Protein AF-U6JZD8-F1 (afdb_monomer_lite)

pLDDT: mean 71.24, std 20.27, range [37.44, 98.75]

Organism: NCBI:txid44415

Structure (mmCIF, N/CA/C/O backbone):
data_AF-U6JZD8-F1
#
_entry.id   AF-U6JZD8-F1
#
loop_
_atom_site.group_PDB
_atom_site.id
_atom_site.type_symbol
_atom_site.label_atom_id
_atom_site.label_alt_id
_atom_site.label_comp_id
_atom_site.label_asym_id
_atom_site.label_entity_id
_atom_site.label_seq_id
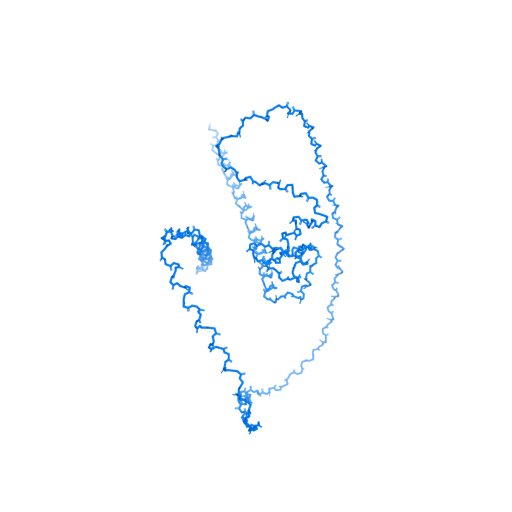_atom_site.pdbx_PDB_ins_code
_atom_site.Cartn_x
_atom_site.Cartn_y
_atom_site.Cartn_z
_atom_site.occupancy
_atom_site.B_iso_or_equiv
_atom_site.auth_seq_id
_atom_site.auth_comp_id
_atom_site.auth_asym_id
_atom_site.auth_atom_id
_atom_site.pdbx_PDB_model_num
ATOM 1 N N . MET A 1 1 ? 19.787 -34.655 -34.966 1.00 46.94 1 MET A N 1
ATOM 2 C CA . MET A 1 1 ? 18.718 -34.835 -33.960 1.00 46.94 1 MET A CA 1
ATOM 3 C C . MET A 1 1 ? 18.440 -33.492 -33.303 1.00 46.94 1 MET A C 1
ATOM 5 O O . MET A 1 1 ? 19.220 -33.048 -32.474 1.00 46.94 1 MET A O 1
ATOM 9 N N . LEU A 1 2 ? 17.408 -32.792 -33.779 1.00 46.06 2 LEU A N 1
ATOM 10 C CA . LEU A 1 2 ? 17.063 -31.431 -33.360 1.00 46.06 2 LEU A CA 1
ATOM 11 C C . LEU A 1 2 ? 16.212 -31.468 -32.084 1.00 46.06 2 LEU A C 1
ATOM 13 O O . LEU A 1 2 ? 15.221 -32.192 -32.005 1.00 46.06 2 LEU A O 1
ATOM 17 N N . SER A 1 3 ? 16.628 -30.689 -31.086 1.00 55.25 3 SER A N 1
ATOM 18 C CA . SER A 1 3 ? 15.993 -30.581 -29.773 1.00 55.25 3 SER A CA 1
ATOM 19 C C . SER A 1 3 ? 14.643 -29.858 -29.870 1.00 55.25 3 SER A C 1
ATOM 21 O O . SER A 1 3 ? 14.566 -28.633 -29.887 1.00 55.25 3 SER A O 1
ATOM 23 N N . LEU A 1 4 ? 13.559 -30.634 -29.917 1.00 57.72 4 LEU A N 1
ATOM 24 C CA . LEU A 1 4 ? 12.163 -30.168 -29.888 1.00 57.72 4 LEU A CA 1
ATOM 25 C C . LEU A 1 4 ? 11.681 -29.743 -28.479 1.00 57.72 4 LEU A C 1
ATOM 27 O O . LEU A 1 4 ? 10.499 -29.463 -28.284 1.00 57.72 4 LEU A O 1
ATOM 31 N N . GLY A 1 5 ? 12.569 -29.682 -27.479 1.00 55.53 5 GLY A N 1
ATOM 32 C CA . GLY A 1 5 ? 12.198 -29.448 -26.075 1.00 55.53 5 GLY A CA 1
ATOM 33 C C . GLY A 1 5 ? 12.017 -27.982 -25.658 1.00 55.53 5 GLY A C 1
ATOM 34 O O . GLY A 1 5 ? 11.311 -27.710 -24.689 1.00 55.53 5 GLY A O 1
ATOM 35 N N . ALA A 1 6 ? 12.610 -27.020 -26.372 1.00 55.91 6 ALA A N 1
ATOM 36 C CA . ALA A 1 6 ? 12.724 -25.638 -25.881 1.00 55.91 6 ALA A CA 1
ATOM 37 C C . ALA A 1 6 ? 11.443 -24.786 -26.010 1.00 55.91 6 ALA A C 1
ATOM 39 O O . ALA A 1 6 ? 11.316 -23.760 -25.347 1.00 55.91 6 ALA A O 1
ATOM 40 N N . TRP A 1 7 ? 10.461 -25.212 -26.811 1.00 57.97 7 TRP A N 1
ATOM 41 C CA . TRP A 1 7 ? 9.263 -24.408 -27.101 1.00 57.97 7 TRP A CA 1
ATOM 42 C C . TRP A 1 7 ? 8.034 -24.758 -26.245 1.00 57.97 7 TRP A C 1
ATOM 44 O O . TRP A 1 7 ? 7.024 -24.061 -26.313 1.00 57.97 7 TRP A O 1
ATOM 54 N N . ARG A 1 8 ? 8.091 -25.803 -25.404 1.00 62.19 8 ARG A N 1
ATOM 55 C CA . ARG A 1 8 ? 6.935 -26.226 -24.583 1.00 62.19 8 ARG A CA 1
ATOM 56 C C . ARG A 1 8 ? 6.767 -25.460 -23.266 1.00 62.19 8 ARG A C 1
ATOM 58 O O . ARG A 1 8 ? 5.638 -25.331 -22.795 1.00 62.19 8 ARG A O 1
ATOM 65 N N . LEU A 1 9 ? 7.840 -24.916 -22.687 1.00 59.38 9 LEU A N 1
ATOM 66 C CA . LEU A 1 9 ? 7.760 -24.141 -21.439 1.00 59.38 9 LEU A CA 1
ATOM 67 C C . LEU A 1 9 ? 6.917 -22.849 -21.529 1.00 59.38 9 LEU A C 1
ATOM 69 O O . LEU A 1 9 ? 6.101 -22.635 -20.628 1.00 59.38 9 LEU A O 1
ATOM 73 N N . PRO A 1 10 ? 7.025 -21.998 -22.574 1.00 77.25 10 PRO A N 1
ATOM 74 C CA . PRO A 1 10 ? 6.250 -20.754 -22.612 1.00 77.25 10 PRO A CA 1
ATOM 75 C C . PRO A 1 10 ? 4.741 -20.999 -22.746 1.00 77.25 10 PRO A C 1
ATOM 77 O O . PRO A 1 10 ? 3.945 -20.211 -22.238 1.00 77.25 10 PRO A O 1
ATOM 80 N N . LEU A 1 11 ? 4.333 -22.112 -23.362 1.00 80.75 11 LEU A N 1
ATOM 81 C CA . LEU A 1 11 ? 2.922 -22.422 -23.600 1.00 80.75 11 LEU A CA 1
ATOM 82 C C . LEU A 1 11 ? 2.195 -22.825 -22.306 1.00 80.75 11 LEU A C 1
ATOM 84 O O . LEU A 1 11 ? 1.077 -22.379 -22.051 1.00 80.75 11 LEU A O 1
ATOM 88 N N . LEU A 1 12 ? 2.862 -23.591 -21.435 1.00 82.00 12 LEU A N 1
ATOM 89 C CA . LEU A 1 12 ? 2.338 -23.920 -20.104 1.00 82.00 12 LEU A CA 1
ATOM 90 C C . LEU A 1 12 ? 2.247 -22.678 -19.210 1.00 82.00 12 LEU A C 1
ATOM 92 O O . LEU A 1 12 ? 1.258 -22.495 -18.498 1.00 82.00 12 LEU A O 1
ATOM 96 N N . GLN A 1 13 ? 3.234 -21.784 -19.292 1.00 82.75 13 GLN A N 1
ATOM 97 C CA . GLN A 1 13 ? 3.221 -20.539 -18.529 1.00 82.75 13 GLN A CA 1
ATOM 98 C C . GLN A 1 13 ? 2.117 -19.584 -19.003 1.00 82.75 13 GLN A C 1
ATOM 100 O O . GLN A 1 13 ? 1.456 -18.945 -18.181 1.00 82.75 13 GLN A O 1
ATOM 105 N N . GLN A 1 14 ? 1.859 -19.528 -20.313 1.00 86.75 14 GLN A N 1
ATOM 106 C CA . GLN A 1 14 ? 0.763 -18.746 -20.878 1.00 86.75 14 GLN A CA 1
ATOM 107 C C . GLN A 1 14 ? -0.605 -19.308 -20.464 1.00 86.75 14 GLN A C 1
ATOM 109 O O . GLN A 1 14 ? -1.494 -18.537 -20.092 1.00 86.75 14 GLN A O 1
ATOM 114 N N . HIS A 1 15 ? -0.761 -20.635 -20.449 1.00 91.50 15 HIS A N 1
ATOM 115 C CA . HIS A 1 15 ? -1.999 -21.281 -20.015 1.00 91.50 15 HIS A CA 1
ATOM 116 C C . HIS A 1 15 ? -2.289 -21.019 -18.528 1.00 91.50 15 HIS A C 1
ATOM 118 O O . HIS A 1 15 ? -3.410 -20.643 -18.180 1.00 91.50 15 HIS A O 1
ATOM 124 N N . LEU A 1 16 ? -1.271 -21.093 -17.663 1.00 93.88 16 LEU A N 1
ATOM 125 C CA . LEU A 1 16 ? -1.408 -20.777 -16.238 1.00 93.88 16 LEU A CA 1
ATOM 126 C C . LEU A 1 16 ? -1.812 -19.308 -16.010 1.00 93.88 16 LEU A C 1
ATOM 128 O O . LEU A 1 16 ? -2.683 -19.014 -15.189 1.00 93.88 16 LEU A O 1
ATOM 132 N N . LEU A 1 17 ? -1.232 -18.375 -16.771 1.00 91.94 17 LEU A N 1
ATOM 133 C CA . LEU A 1 17 ? -1.593 -16.952 -16.727 1.00 91.94 17 LEU A CA 1
ATOM 134 C C . LEU A 1 17 ? -3.038 -16.700 -17.179 1.00 91.94 17 LEU A C 1
ATOM 136 O O . LEU A 1 17 ? -3.730 -15.859 -16.595 1.00 91.94 17 LEU A O 1
ATOM 140 N N . LEU A 1 18 ? -3.513 -17.433 -18.190 1.00 93.62 18 LEU A N 1
ATOM 141 C CA . LEU A 1 18 ? -4.910 -17.377 -18.620 1.00 93.62 18 LEU A CA 1
ATOM 142 C C . LEU A 1 18 ? -5.844 -17.895 -17.520 1.00 93.62 18 LEU A C 1
ATOM 144 O O . LEU A 1 18 ? -6.847 -17.250 -17.201 1.00 93.62 18 LEU A O 1
ATOM 148 N N . GLN A 1 19 ? -5.479 -19.009 -16.887 1.00 92.31 19 GLN A N 1
ATOM 149 C CA . GLN A 1 19 ? -6.255 -19.605 -15.805 1.00 92.31 19 GLN A CA 1
ATOM 150 C C . GLN A 1 19 ? -6.385 -18.636 -14.619 1.00 92.31 19 GLN A C 1
ATOM 152 O O . GLN A 1 19 ? -7.492 -18.382 -14.143 1.00 92.31 19 GLN A O 1
ATOM 157 N N . GLN A 1 20 ? -5.294 -17.972 -14.223 1.00 90.12 20 GLN A N 1
ATOM 158 C CA . GLN A 1 20 ? -5.330 -16.961 -13.159 1.00 90.12 20 GLN A CA 1
ATOM 159 C C . GLN A 1 20 ? -6.194 -15.741 -13.518 1.00 90.12 20 GLN A C 1
ATOM 161 O O . GLN A 1 20 ? -6.941 -15.241 -12.675 1.00 90.12 20 GLN A O 1
ATOM 166 N N . ARG A 1 21 ? -6.157 -15.275 -14.773 1.00 92.06 21 ARG A N 1
ATOM 167 C CA . ARG A 1 21 ? -7.005 -14.160 -15.236 1.00 92.06 21 ARG A CA 1
ATOM 168 C C . ARG A 1 21 ? -8.492 -14.504 -15.203 1.00 92.06 21 ARG A C 1
ATOM 170 O O . ARG A 1 21 ? -9.302 -13.659 -14.820 1.00 92.06 21 ARG A O 1
ATOM 177 N N . THR A 1 22 ? -8.859 -15.728 -15.579 1.00 90.25 22 THR A N 1
ATOM 178 C CA . THR A 1 22 ? -10.260 -16.176 -15.520 1.00 90.25 22 THR A CA 1
ATOM 179 C C . THR A 1 22 ? -10.756 -16.323 -14.081 1.00 90.25 22 THR A C 1
ATOM 181 O O . THR A 1 22 ? -11.868 -15.885 -13.783 1.00 90.25 22 THR A O 1
ATOM 184 N N . ALA A 1 23 ? -9.920 -16.828 -13.168 1.00 87.25 23 ALA A N 1
ATOM 185 C CA . ALA A 1 23 ? -10.241 -16.903 -11.744 1.00 87.25 23 ALA A CA 1
ATOM 186 C C . ALA A 1 23 ? -10.455 -15.508 -11.130 1.00 87.25 23 ALA A C 1
ATOM 188 O O . ALA A 1 23 ? -11.460 -15.278 -10.457 1.00 87.25 23 ALA A O 1
ATOM 189 N N . ALA A 1 24 ? -9.572 -14.551 -11.438 1.00 85.56 24 ALA A N 1
ATOM 190 C CA . ALA A 1 24 ? -9.707 -13.173 -10.973 1.00 85.56 24 ALA A CA 1
ATOM 191 C C . ALA A 1 24 ? -11.011 -12.527 -11.467 1.00 85.56 24 ALA A C 1
ATOM 193 O O . ALA A 1 24 ? -11.744 -11.953 -10.665 1.00 85.56 24 ALA A O 1
ATOM 194 N N . ARG A 1 25 ? -11.351 -12.689 -12.757 1.00 90.06 25 ARG A N 1
ATOM 195 C CA . ARG A 1 25 ? -12.609 -12.175 -13.326 1.00 90.06 25 ARG A CA 1
ATOM 196 C C . ARG A 1 25 ? -13.847 -12.798 -12.685 1.00 90.06 25 ARG A C 1
ATOM 198 O O . ARG A 1 25 ? -14.810 -12.079 -12.443 1.00 90.06 25 ARG A O 1
ATOM 205 N N . ARG A 1 26 ? -13.829 -14.100 -12.371 1.00 90.62 26 ARG A N 1
ATOM 206 C CA . ARG A 1 26 ? -14.936 -14.757 -11.652 1.00 90.62 26 ARG A CA 1
ATOM 207 C C . ARG A 1 26 ? -15.121 -14.190 -10.248 1.00 90.62 26 ARG A C 1
ATOM 209 O O . ARG A 1 26 ? -16.253 -13.932 -9.858 1.00 90.62 26 ARG A O 1
ATOM 216 N N . ALA A 1 27 ? -14.032 -13.934 -9.524 1.00 85.44 27 ALA A N 1
ATOM 217 C CA . ALA A 1 27 ? -14.105 -13.318 -8.201 1.00 85.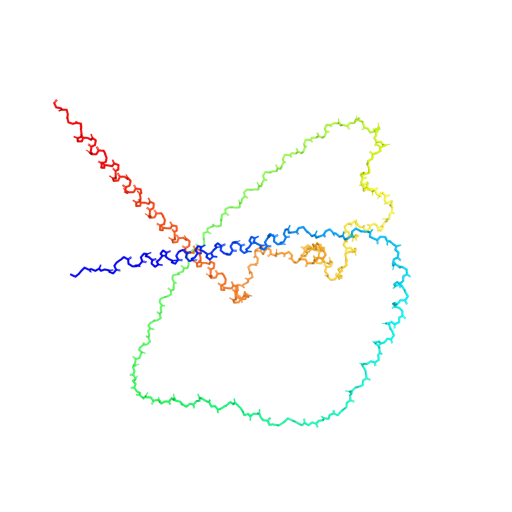44 27 ALA A CA 1
ATOM 218 C C . ALA A 1 27 ? -14.669 -11.888 -8.265 1.00 85.44 27 ALA A C 1
ATOM 220 O O . ALA A 1 27 ? -15.515 -11.524 -7.449 1.00 85.44 27 ALA A O 1
ATOM 221 N N . THR A 1 28 ? -14.269 -11.092 -9.266 1.00 88.38 28 THR A N 1
ATOM 222 C CA . THR A 1 28 ? -14.819 -9.737 -9.441 1.00 88.38 28 THR A CA 1
ATOM 223 C C . THR A 1 28 ? -16.293 -9.786 -9.837 1.00 88.38 28 THR A C 1
ATOM 225 O O . THR A 1 28 ? -17.102 -9.075 -9.250 1.00 88.38 28 THR A O 1
ATOM 228 N N . ALA A 1 29 ? -16.673 -10.662 -10.771 1.00 87.12 29 ALA A N 1
ATOM 229 C CA . ALA A 1 29 ? -18.065 -10.833 -11.180 1.00 87.12 29 ALA A CA 1
ATOM 230 C C . ALA A 1 29 ? -18.959 -11.272 -10.008 1.00 87.12 29 ALA A C 1
ATOM 232 O O . ALA A 1 29 ? -20.031 -10.706 -9.824 1.00 87.12 29 ALA A O 1
ATOM 233 N N . ALA A 1 30 ? -18.494 -12.203 -9.167 1.00 85.94 30 ALA A N 1
ATOM 234 C CA . ALA A 1 30 ? -19.214 -12.629 -7.967 1.00 85.94 30 ALA A CA 1
ATOM 235 C C . ALA A 1 30 ? -19.388 -11.485 -6.952 1.00 85.94 30 ALA A C 1
ATOM 237 O O . ALA A 1 30 ? -20.481 -11.294 -6.425 1.00 85.94 30 ALA A O 1
ATOM 238 N N . ALA A 1 31 ? -18.347 -10.677 -6.725 1.00 82.06 31 ALA A N 1
ATOM 239 C CA . ALA A 1 31 ? -18.434 -9.508 -5.850 1.00 82.06 31 ALA A CA 1
ATOM 240 C C . ALA A 1 31 ? -19.397 -8.440 -6.398 1.00 82.06 31 ALA A C 1
ATOM 242 O O . ALA A 1 31 ? -20.159 -7.839 -5.644 1.00 82.06 31 ALA A O 1
ATOM 243 N N . THR A 1 32 ? -19.411 -8.242 -7.719 1.00 87.81 32 THR A N 1
ATOM 244 C CA . THR A 1 32 ? -20.307 -7.274 -8.370 1.00 87.81 32 THR A CA 1
ATOM 245 C C . THR A 1 32 ? -21.759 -7.760 -8.344 1.00 87.81 32 THR A C 1
ATOM 247 O O . THR A 1 32 ? -22.663 -6.974 -8.081 1.00 87.81 32 THR A O 1
ATOM 250 N N . ALA A 1 33 ? -21.992 -9.063 -8.533 1.00 82.06 33 ALA A N 1
ATOM 251 C CA . ALA A 1 33 ? -23.313 -9.675 -8.403 1.00 82.06 33 ALA A CA 1
ATOM 252 C C . ALA A 1 33 ? -23.848 -9.590 -6.962 1.00 82.06 33 ALA A C 1
ATOM 254 O O . ALA A 1 33 ? -25.019 -9.274 -6.760 1.00 82.06 33 ALA A O 1
ATOM 255 N N . ALA A 1 34 ? -22.990 -9.792 -5.956 1.00 78.44 34 ALA A N 1
ATOM 256 C CA . ALA A 1 34 ? -23.362 -9.615 -4.553 1.00 78.44 34 ALA A CA 1
ATOM 257 C C . ALA A 1 34 ? -23.704 -8.150 -4.220 1.00 78.44 34 ALA A C 1
ATOM 259 O O . ALA A 1 34 ? -24.671 -7.887 -3.506 1.00 78.44 34 ALA A O 1
ATOM 260 N N . ALA A 1 35 ? -22.961 -7.189 -4.779 1.00 76.62 35 ALA A N 1
ATOM 261 C CA . ALA A 1 35 ? -23.260 -5.766 -4.624 1.00 76.62 35 ALA A CA 1
ATOM 262 C C . ALA A 1 35 ? -24.575 -5.365 -5.320 1.00 76.62 35 ALA A C 1
ATOM 264 O O . ALA A 1 35 ? -25.352 -4.594 -4.760 1.00 76.62 35 ALA A O 1
ATOM 265 N N . ALA A 1 36 ? -24.865 -5.927 -6.497 1.00 79.31 36 ALA A N 1
ATOM 266 C CA . ALA A 1 36 ? -26.126 -5.701 -7.201 1.00 79.31 36 ALA A CA 1
ATOM 267 C C . ALA A 1 36 ? -27.331 -6.279 -6.437 1.00 79.31 36 ALA A C 1
ATOM 269 O O . ALA A 1 36 ? -28.372 -5.631 -6.363 1.00 79.31 36 ALA A O 1
ATOM 270 N N . ALA A 1 37 ? -27.182 -7.446 -5.799 1.00 71.19 37 ALA A N 1
ATOM 271 C CA . ALA A 1 37 ? -28.225 -8.022 -4.947 1.00 71.19 37 ALA A CA 1
ATOM 272 C C . ALA A 1 37 ? -28.521 -7.158 -3.705 1.00 71.19 37 ALA A C 1
ATOM 274 O O . ALA A 1 37 ? -29.668 -7.073 -3.276 1.00 71.19 37 ALA A O 1
ATOM 275 N N . ALA A 1 38 ? -27.512 -6.475 -3.155 1.00 69.19 38 ALA A N 1
ATOM 276 C CA . ALA A 1 38 ? -27.689 -5.552 -2.032 1.00 69.19 38 ALA A CA 1
ATOM 277 C C . ALA A 1 38 ? -28.298 -4.193 -2.435 1.00 69.19 38 ALA A C 1
ATOM 279 O O . ALA A 1 38 ? -28.855 -3.501 -1.586 1.00 69.19 38 ALA A O 1
ATOM 280 N N . ALA A 1 39 ? -28.199 -3.810 -3.711 1.00 74.69 39 ALA A N 1
ATOM 281 C CA . ALA A 1 39 ? -28.754 -2.565 -4.245 1.00 74.69 39 ALA A CA 1
ATOM 282 C C . ALA A 1 39 ? -30.191 -2.708 -4.779 1.00 74.69 39 ALA A C 1
ATOM 284 O O . ALA A 1 39 ? -30.771 -1.718 -5.228 1.00 74.69 39 ALA A O 1
ATOM 285 N N . ALA A 1 40 ? -30.776 -3.910 -4.735 1.00 70.19 40 ALA A N 1
ATOM 286 C CA . ALA A 1 40 ? -32.180 -4.093 -5.070 1.00 70.19 40 ALA A CA 1
ATOM 287 C C . ALA A 1 40 ? -33.043 -3.249 -4.107 1.00 70.19 40 ALA A C 1
ATOM 289 O O . ALA A 1 40 ? -32.932 -3.420 -2.888 1.00 70.19 40 ALA A O 1
ATOM 290 N N . PRO A 1 41 ? -33.876 -2.321 -4.615 1.00 72.44 41 PRO A N 1
ATOM 291 C CA . PRO A 1 41 ? -34.722 -1.490 -3.771 1.00 72.44 41 PRO A CA 1
ATOM 292 C C . PRO A 1 41 ? -35.642 -2.400 -2.958 1.00 72.44 41 PRO A C 1
ATOM 294 O O . PRO A 1 41 ? -36.348 -3.242 -3.515 1.00 72.44 41 PRO A O 1
ATOM 297 N N . SER A 1 42 ? -35.608 -2.250 -1.631 1.00 69.00 42 SER A N 1
ATOM 298 C CA . SER A 1 42 ? -36.516 -2.957 -0.731 1.00 69.00 42 SER A CA 1
ATOM 299 C C . SER A 1 42 ? -37.952 -2.770 -1.230 1.00 69.00 42 SER A C 1
ATOM 301 O O . SER A 1 42 ? -38.318 -1.621 -1.511 1.00 69.00 42 SER A O 1
ATOM 303 N N . PRO A 1 43 ? -38.759 -3.842 -1.348 1.00 74.44 43 PRO A N 1
ATOM 304 C CA . PRO A 1 43 ? -40.137 -3.710 -1.792 1.00 74.44 43 PRO A CA 1
ATOM 305 C C . PRO A 1 43 ? -40.845 -2.674 -0.909 1.00 74.44 43 PRO A C 1
ATOM 307 O O . PRO A 1 43 ? -40.636 -2.678 0.311 1.00 74.44 43 PRO A O 1
ATOM 310 N N . PRO A 1 44 ? -41.623 -1.750 -1.501 1.00 72.19 44 PRO A N 1
ATOM 311 C CA . PRO A 1 44 ? -42.296 -0.715 -0.738 1.00 72.19 44 PRO A CA 1
ATOM 312 C C . PRO A 1 44 ? -43.164 -1.372 0.344 1.00 72.19 44 PRO A C 1
ATOM 314 O O . PRO A 1 44 ? -43.827 -2.379 0.066 1.00 72.19 44 PRO A O 1
ATOM 317 N N . PRO A 1 45 ? -43.158 -0.846 1.582 1.00 64.69 45 PRO A N 1
ATOM 318 C CA . PRO A 1 45 ? -44.013 -1.367 2.635 1.00 64.69 45 PRO A CA 1
ATOM 319 C C . PRO A 1 45 ? -45.473 -1.302 2.163 1.00 64.69 45 PRO A C 1
ATOM 321 O O . PRO A 1 45 ? -45.854 -0.313 1.527 1.00 64.69 45 PRO A O 1
ATOM 324 N N . PRO A 1 46 ? -46.291 -2.337 2.434 1.00 63.09 46 PRO A N 1
ATOM 325 C CA . PRO A 1 46 ? -47.676 -2.370 1.993 1.00 63.09 46 PRO A CA 1
ATOM 326 C C . PRO A 1 46 ? -48.392 -1.135 2.534 1.00 63.09 46 PRO A C 1
ATOM 328 O O . PRO A 1 46 ? -48.553 -0.967 3.744 1.00 63.09 46 PRO A O 1
ATOM 331 N N . ALA A 1 47 ? -48.776 -0.244 1.621 1.00 51.41 47 ALA A N 1
ATOM 332 C CA . ALA A 1 47 ? -49.514 0.957 1.946 1.00 51.41 47 ALA A CA 1
ATOM 333 C C . ALA A 1 47 ? -50.801 0.569 2.684 1.00 51.41 47 ALA A C 1
ATOM 335 O O . ALA A 1 47 ? -51.631 -0.172 2.160 1.00 51.41 47 ALA A O 1
ATOM 336 N N . ALA A 1 48 ? -50.903 1.054 3.921 1.00 50.25 48 ALA A N 1
ATOM 337 C CA . ALA A 1 48 ? -52.116 1.375 4.662 1.00 50.25 48 ALA A CA 1
ATOM 338 C C . ALA A 1 48 ? -53.425 0.775 4.110 1.00 50.25 48 ALA A C 1
ATOM 340 O O . ALA A 1 48 ? -54.305 1.488 3.629 1.00 50.25 48 ALA A O 1
ATOM 341 N N . ARG A 1 49 ? -53.618 -0.536 4.280 1.00 47.38 49 ARG A N 1
ATOM 342 C CA . ARG A 1 49 ? -54.970 -1.093 4.371 1.00 47.38 49 ARG A CA 1
ATOM 343 C C . ARG A 1 49 ? -55.487 -0.851 5.785 1.00 47.38 49 ARG A C 1
ATOM 345 O O . ARG A 1 49 ? -55.288 -1.655 6.685 1.00 47.38 49 ARG A O 1
ATOM 352 N N . THR A 1 50 ? -56.056 0.341 5.940 1.00 51.19 50 THR A N 1
ATOM 353 C CA . THR A 1 50 ? -57.221 0.694 6.766 1.00 51.19 50 THR A CA 1
ATOM 354 C C . THR A 1 50 ? -57.461 -0.093 8.062 1.00 51.19 50 THR A C 1
ATOM 356 O O . THR A 1 50 ? -57.761 -1.286 8.072 1.00 51.19 50 THR A O 1
ATOM 359 N N . ASN A 1 51 ? -57.466 0.679 9.146 1.00 49.78 51 ASN A N 1
ATOM 360 C CA . ASN A 1 51 ? -57.881 0.398 10.520 1.00 49.78 51 ASN A CA 1
ATOM 361 C C . ASN A 1 51 ? -59.258 -0.292 10.675 1.00 49.78 51 ASN A C 1
ATOM 363 O O . ASN A 1 51 ? -60.214 0.337 11.118 1.00 49.78 51 ASN A O 1
ATOM 367 N N . ALA A 1 52 ? -59.368 -1.588 10.375 1.00 43.56 52 ALA A N 1
ATOM 368 C CA . ALA A 1 52 ? -60.566 -2.381 10.705 1.00 43.56 52 ALA A CA 1
ATOM 369 C C . ALA A 1 52 ? -60.276 -3.705 11.443 1.00 43.56 52 ALA A C 1
ATOM 371 O O . ALA A 1 52 ? -61.198 -4.345 11.938 1.00 43.56 52 ALA A O 1
ATOM 372 N N . ALA A 1 53 ? -59.007 -4.111 11.577 1.00 41.34 53 ALA A N 1
ATOM 373 C CA . ALA A 1 53 ? -58.630 -5.376 12.226 1.00 41.34 53 ALA A CA 1
ATOM 374 C C . ALA A 1 53 ? -58.006 -5.216 13.630 1.00 41.34 53 ALA A C 1
ATOM 376 O O . ALA A 1 53 ? -57.758 -6.209 14.313 1.00 41.34 53 ALA A O 1
ATOM 377 N N . ALA A 1 54 ? -57.777 -3.982 14.094 1.00 43.03 54 ALA A N 1
ATOM 378 C CA . ALA A 1 54 ? -57.086 -3.707 15.360 1.00 43.03 54 ALA A CA 1
ATOM 379 C C . ALA A 1 54 ? -57.960 -3.878 16.624 1.00 43.03 54 ALA A C 1
ATOM 381 O O . ALA A 1 54 ? -57.434 -3.840 17.730 1.00 43.03 54 ALA A O 1
ATOM 382 N N . THR A 1 55 ? -59.268 -4.128 16.494 1.00 47.16 55 THR A N 1
ATOM 383 C CA . THR A 1 55 ? -60.179 -4.344 17.639 1.00 47.16 55 THR A CA 1
ATOM 384 C C . THR A 1 55 ? -60.518 -5.809 17.931 1.00 47.16 55 THR A C 1
ATOM 386 O O . THR A 1 55 ? -61.213 -6.070 18.906 1.00 47.16 55 THR A O 1
ATOM 389 N N . ARG A 1 56 ? -60.000 -6.795 17.177 1.00 44.88 56 ARG A N 1
ATOM 390 C CA . ARG A 1 56 ? -60.208 -8.232 17.494 1.00 44.88 56 ARG A CA 1
ATOM 391 C C . ARG A 1 56 ? -58.973 -8.987 17.991 1.00 44.88 56 ARG A C 1
ATOM 393 O O . ARG A 1 56 ? -59.103 -10.134 18.396 1.00 44.88 56 ARG A O 1
ATOM 400 N N . ALA A 1 57 ? -57.801 -8.355 18.041 1.00 42.12 57 ALA A N 1
ATOM 401 C CA . ALA A 1 57 ? -56.575 -8.991 18.542 1.00 42.12 57 ALA A CA 1
ATOM 402 C C . ALA A 1 57 ? -56.246 -8.658 20.014 1.00 42.12 57 ALA A C 1
ATOM 404 O O . ALA A 1 57 ? -55.273 -9.176 20.551 1.00 42.12 57 ALA A O 1
ATOM 405 N N . ALA A 1 58 ? -57.063 -7.836 20.685 1.00 43.16 58 ALA A N 1
ATOM 406 C CA . ALA A 1 58 ? -56.888 -7.490 22.101 1.00 43.16 58 ALA A CA 1
ATOM 407 C C . ALA A 1 58 ? -57.633 -8.432 23.076 1.00 43.16 58 ALA A C 1
ATOM 409 O O . ALA A 1 58 ? -57.436 -8.331 24.281 1.00 43.16 58 ALA A O 1
ATOM 410 N N . ALA A 1 59 ? -58.447 -9.372 22.577 1.00 44.09 59 ALA A N 1
ATOM 411 C CA . ALA A 1 59 ? -59.195 -10.329 23.408 1.00 44.09 59 ALA A CA 1
ATOM 412 C C . ALA A 1 59 ? -58.562 -11.737 23.484 1.00 44.09 59 ALA A C 1
ATOM 414 O O . ALA A 1 59 ? -59.032 -12.574 24.246 1.00 44.09 59 ALA A O 1
ATOM 415 N N . ALA A 1 60 ? -57.489 -12.011 22.730 1.00 45.94 60 ALA A N 1
ATOM 416 C CA . ALA A 1 60 ? -56.858 -13.338 22.672 1.00 45.94 60 ALA A CA 1
ATOM 417 C C . ALA A 1 60 ? -55.507 -13.433 23.413 1.00 45.94 60 ALA A C 1
ATOM 419 O O . ALA A 1 60 ? -54.901 -14.500 23.450 1.00 45.94 60 ALA A O 1
ATOM 420 N N . ALA A 1 61 ? -55.030 -12.344 24.025 1.00 43.56 61 ALA A N 1
ATOM 421 C CA . ALA A 1 61 ? -53.741 -12.303 24.728 1.00 43.56 61 ALA A CA 1
ATOM 422 C C . ALA A 1 61 ? -53.856 -12.407 26.263 1.00 43.56 61 ALA A C 1
ATOM 424 O O . ALA A 1 61 ? -52.857 -12.264 26.964 1.00 43.56 61 ALA A O 1
ATOM 425 N N . THR A 1 62 ? -55.050 -12.704 26.790 1.00 45.69 62 THR A N 1
ATOM 426 C CA . THR A 1 62 ? -55.305 -12.880 28.236 1.00 45.69 62 THR A CA 1
ATOM 427 C C . THR A 1 62 ? -55.562 -14.339 28.635 1.00 45.69 62 THR A C 1
ATOM 429 O O . THR A 1 62 ? -56.050 -14.595 29.730 1.00 45.69 62 THR A O 1
ATOM 432 N N . ALA A 1 63 ? -55.229 -15.309 27.776 1.00 48.81 63 ALA A N 1
ATOM 433 C CA . ALA A 1 63 ? -55.382 -16.741 28.072 1.00 48.81 63 ALA A CA 1
ATOM 434 C C . ALA A 1 63 ? -54.054 -17.525 28.120 1.00 48.81 63 ALA A C 1
ATOM 436 O O . ALA A 1 63 ? -54.038 -18.680 28.534 1.00 48.81 63 ALA A O 1
ATOM 437 N N . THR A 1 64 ? -52.920 -16.906 27.777 1.00 46.88 64 THR A N 1
ATOM 438 C CA . THR A 1 64 ? -51.633 -17.621 27.625 1.00 46.88 64 THR A CA 1
ATOM 439 C C . THR A 1 64 ? -50.534 -17.103 28.554 1.00 46.88 64 THR A C 1
ATOM 441 O O . THR A 1 64 ? -49.352 -17.259 28.272 1.00 46.88 64 THR A O 1
ATOM 444 N N . ALA A 1 65 ? -50.911 -16.495 29.682 1.00 43.97 65 ALA A N 1
ATOM 445 C CA . ALA A 1 65 ? -49.983 -16.117 30.755 1.00 43.97 65 ALA A CA 1
ATOM 446 C C . ALA A 1 65 ? -50.106 -17.005 32.014 1.00 43.97 65 ALA A C 1
ATOM 448 O O . ALA A 1 65 ? -49.316 -16.862 32.944 1.00 43.97 65 ALA A O 1
ATOM 449 N N . THR A 1 66 ? -51.037 -17.967 32.027 1.00 44.78 66 THR A N 1
ATOM 450 C CA . THR A 1 66 ? -51.312 -18.836 33.193 1.00 44.78 66 THR A CA 1
ATOM 451 C C . THR A 1 66 ? -50.789 -20.275 33.020 1.00 44.78 66 THR A C 1
ATOM 453 O O . THR A 1 66 ? -50.832 -21.065 33.954 1.00 44.78 66 THR A O 1
ATOM 456 N N . GLY A 1 67 ? -50.234 -20.635 31.855 1.00 44.22 67 GLY A N 1
ATOM 457 C CA . GLY A 1 67 ? -49.909 -22.032 31.515 1.00 44.22 67 GLY A CA 1
ATOM 458 C C . GLY A 1 67 ? -48.449 -22.484 31.649 1.00 44.22 67 GLY A C 1
ATOM 459 O O . GLY A 1 67 ? -48.171 -23.653 31.413 1.00 44.22 67 GLY A O 1
ATOM 460 N N . LEU A 1 68 ? -47.495 -21.615 32.001 1.00 44.06 68 LEU A N 1
ATOM 461 C CA . LEU A 1 68 ? -46.058 -21.966 31.992 1.00 44.06 68 LEU A CA 1
ATOM 462 C C . LEU A 1 68 ? -45.359 -21.681 33.326 1.00 44.06 68 LEU A C 1
ATOM 464 O O . LEU A 1 68 ? -44.244 -21.169 33.378 1.00 44.06 68 LEU A O 1
ATOM 468 N N . ARG A 1 69 ? -46.023 -22.032 34.431 1.00 43.97 69 ARG A N 1
ATOM 469 C CA . ARG A 1 69 ? -45.437 -21.965 35.779 1.00 43.97 69 ARG A CA 1
ATOM 470 C C . ARG A 1 69 ? -45.609 -23.255 36.588 1.00 43.97 69 ARG A C 1
ATOM 472 O O . ARG A 1 69 ? -45.641 -23.198 37.811 1.00 43.97 69 ARG A O 1
ATOM 479 N N . CYS A 1 70 ? -45.711 -24.410 35.920 1.00 43.28 70 CYS A N 1
ATOM 480 C CA . CYS A 1 70 ? -45.988 -25.688 36.591 1.00 43.28 70 CYS A CA 1
ATOM 481 C C . CYS A 1 70 ? -45.192 -26.908 36.081 1.00 43.28 70 CYS A C 1
ATOM 483 O O . CYS A 1 70 ? -45.698 -28.016 36.151 1.00 43.28 70 CYS A O 1
ATOM 485 N N . LEU A 1 71 ? -43.956 -26.758 35.581 1.00 45.75 71 LEU A N 1
ATOM 486 C CA . LEU A 1 71 ? -43.119 -27.923 35.219 1.00 45.75 71 LEU A CA 1
ATOM 487 C C . LEU A 1 71 ? -41.625 -27.736 35.526 1.00 45.75 71 LEU A C 1
ATOM 489 O O . LEU A 1 71 ? -40.778 -28.048 34.696 1.00 45.75 71 LEU A O 1
ATOM 493 N N . TYR A 1 72 ? -41.264 -27.220 36.705 1.00 43.47 72 TYR A N 1
ATOM 494 C CA . TYR A 1 72 ? -39.847 -27.227 37.102 1.00 43.47 72 TYR A CA 1
ATOM 495 C C . TYR A 1 72 ? -39.605 -27.438 38.598 1.00 43.47 72 TYR A C 1
ATOM 497 O O . TYR A 1 72 ? -38.763 -26.775 39.187 1.00 43.47 72 TYR A O 1
ATOM 505 N N . THR A 1 73 ? -40.317 -28.380 39.219 1.00 50.53 73 THR A N 1
ATOM 506 C CA . THR A 1 73 ? -39.929 -28.945 40.524 1.00 50.53 73 THR A CA 1
ATOM 507 C C . THR A 1 73 ? -40.499 -30.357 40.697 1.00 50.53 73 THR A C 1
ATOM 509 O O . THR A 1 73 ? -41.522 -30.513 41.349 1.00 50.53 73 THR A O 1
ATOM 512 N N . SER A 1 74 ? -39.855 -31.384 40.133 1.00 43.34 74 SER A N 1
ATOM 513 C CA . SER A 1 74 ? -39.835 -32.746 40.710 1.00 43.34 74 SER A CA 1
ATOM 514 C C . SER A 1 74 ? -39.046 -33.711 39.820 1.00 43.34 74 SER A C 1
ATOM 516 O O . SER A 1 74 ? -39.587 -34.245 38.859 1.00 43.34 74 SER A O 1
ATOM 518 N N . ALA A 1 75 ? -37.780 -33.951 40.151 1.00 43.00 75 ALA A N 1
ATOM 519 C CA . ALA A 1 75 ? -37.109 -35.236 39.916 1.00 43.00 75 ALA A CA 1
ATOM 520 C C . ALA A 1 75 ? -35.741 -35.216 40.612 1.00 43.00 75 ALA A C 1
ATOM 522 O O . ALA A 1 75 ? -34.685 -35.284 39.992 1.00 43.00 75 ALA A O 1
ATOM 523 N N . ALA A 1 76 ? -35.773 -35.068 41.935 1.00 44.00 76 ALA A N 1
ATOM 524 C CA . ALA A 1 76 ? -34.716 -35.588 42.781 1.00 44.00 76 ALA A CA 1
ATOM 525 C C . ALA A 1 76 ? -35.125 -37.007 43.188 1.00 44.00 76 ALA A C 1
ATOM 527 O O . ALA A 1 76 ? -36.236 -37.178 43.687 1.00 44.00 76 ALA A O 1
ATOM 528 N N . LYS A 1 77 ? -34.190 -37.950 43.014 1.00 41.69 77 LYS A N 1
ATOM 529 C CA . LYS A 1 77 ? -34.072 -39.303 43.593 1.00 41.69 77 LYS A CA 1
ATOM 530 C C . LYS A 1 77 ? -34.017 -40.439 42.567 1.00 41.69 77 LYS A C 1
ATOM 532 O O . LYS A 1 77 ? -34.917 -40.595 41.755 1.00 41.69 77 LYS A O 1
ATOM 537 N N . GLN A 1 78 ? -33.009 -41.285 42.828 1.00 39.91 78 GLN A N 1
ATOM 538 C CA . GLN A 1 78 ? -32.737 -42.645 42.338 1.00 39.91 78 GLN A CA 1
ATOM 539 C C . GLN A 1 78 ? -31.934 -42.669 41.023 1.00 39.91 78 GLN A C 1
ATOM 541 O O . GLN A 1 78 ? -32.320 -42.040 40.055 1.00 39.91 78 GLN A O 1
ATOM 546 N N . THR A 1 79 ? -30.765 -43.307 40.917 1.00 44.28 79 THR A N 1
ATOM 547 C CA . THR A 1 79 ? -30.092 -44.276 41.799 1.00 44.28 79 THR A CA 1
ATOM 548 C C . THR A 1 79 ? -28.629 -44.390 41.367 1.00 44.28 79 THR A C 1
ATOM 550 O O . THR A 1 79 ? -28.303 -44.242 40.192 1.00 44.28 79 THR A O 1
ATOM 553 N N . ALA A 1 80 ? -27.758 -44.676 42.329 1.00 48.66 80 ALA A N 1
ATOM 554 C CA . ALA A 1 80 ? -26.387 -45.101 42.104 1.00 48.66 80 ALA A CA 1
ATOM 555 C C . ALA A 1 80 ? -26.330 -46.432 41.330 1.00 48.66 80 ALA A C 1
ATOM 557 O O . ALA A 1 80 ? -26.966 -47.395 41.748 1.00 48.66 80 ALA A O 1
ATOM 558 N N . VAL A 1 81 ? -25.513 -46.491 40.275 1.00 48.66 81 VAL A N 1
ATOM 559 C CA . VAL A 1 81 ? -24.838 -47.702 39.776 1.00 48.66 81 VAL A CA 1
ATOM 560 C C . VAL A 1 81 ? -23.459 -47.250 39.279 1.00 48.66 81 VAL A C 1
ATOM 562 O O . VAL A 1 81 ? -23.342 -46.205 38.644 1.00 48.66 81 VAL A O 1
ATOM 565 N N . GLY A 1 82 ? -22.420 -47.970 39.699 1.00 40.06 82 GLY A N 1
ATOM 566 C CA . GLY A 1 82 ? -21.035 -47.506 39.756 1.00 40.06 82 GLY A CA 1
ATOM 567 C C . GLY A 1 82 ? -20.254 -47.397 38.434 1.00 40.06 82 GLY A C 1
ATOM 568 O O . GLY A 1 82 ? -20.783 -47.651 37.352 1.00 40.06 82 GLY A O 1
ATOM 569 N N . PRO A 1 83 ? -18.964 -47.022 38.540 1.00 56.47 83 PRO A N 1
ATOM 570 C CA . PRO A 1 83 ? -18.031 -46.901 37.432 1.00 56.47 83 PRO A CA 1
ATOM 571 C C . PRO A 1 83 ? -17.205 -48.185 37.288 1.00 56.47 83 PRO A C 1
ATOM 573 O O . PRO A 1 83 ? -16.265 -48.410 38.047 1.00 56.47 83 PRO A O 1
ATOM 576 N N . THR A 1 84 ? -17.513 -49.014 36.294 1.00 44.81 84 THR A N 1
ATOM 577 C CA . THR A 1 84 ? -16.616 -50.104 35.887 1.00 44.81 84 THR A CA 1
ATOM 578 C C . THR A 1 84 ? -16.929 -50.573 34.468 1.00 44.81 84 THR A C 1
ATOM 580 O O . THR A 1 84 ? -18.081 -50.825 34.137 1.00 44.81 84 THR A O 1
ATOM 583 N N . ALA A 1 85 ? -15.853 -50.765 33.699 1.00 37.44 85 ALA A N 1
ATOM 584 C CA . ALA A 1 85 ? -15.731 -51.462 32.413 1.00 37.44 85 ALA A CA 1
ATOM 585 C C . ALA A 1 85 ? -15.689 -50.614 31.121 1.00 37.44 85 ALA A C 1
ATOM 587 O O . ALA A 1 85 ? -16.538 -49.770 30.860 1.00 37.44 85 ALA A O 1
ATOM 588 N N . ALA A 1 86 ? -14.689 -50.969 30.298 1.00 38.38 86 ALA A N 1
ATOM 589 C CA . ALA A 1 86 ? -14.373 -50.550 28.927 1.00 38.38 86 ALA A CA 1
ATOM 590 C C . ALA A 1 86 ? -13.462 -49.311 28.775 1.00 38.38 86 ALA A C 1
ATOM 592 O O . ALA A 1 86 ? -13.737 -48.380 28.028 1.00 38.38 86 ALA A O 1
ATOM 593 N N . ALA A 1 87 ? -12.334 -49.257 29.486 1.00 46.72 87 ALA A N 1
ATOM 594 C CA . ALA A 1 87 ? -11.036 -49.647 28.916 1.00 46.72 87 ALA A CA 1
ATOM 595 C C . ALA A 1 87 ? -11.071 -50.874 27.977 1.00 46.72 87 ALA A C 1
ATOM 597 O O . ALA A 1 87 ? -11.089 -51.998 28.464 1.00 46.72 87 ALA A O 1
ATOM 598 N N . ALA A 1 88 ? -11.074 -50.650 26.654 1.00 42.84 88 ALA A N 1
ATOM 599 C CA . ALA A 1 88 ? -10.599 -51.588 25.618 1.00 42.84 88 ALA A CA 1
ATOM 600 C C . ALA A 1 88 ? -10.767 -50.995 24.198 1.00 42.84 88 ALA A C 1
ATOM 602 O O . ALA A 1 88 ? -11.701 -51.354 23.491 1.00 42.84 88 ALA A O 1
ATOM 603 N N . ALA A 1 89 ? -9.882 -50.083 23.770 1.00 39.78 89 ALA A N 1
ATOM 604 C CA . ALA A 1 89 ? -9.661 -49.777 22.340 1.00 39.78 89 ALA A CA 1
ATOM 605 C C . ALA A 1 89 ? -8.347 -49.000 22.094 1.00 39.78 89 ALA A C 1
ATOM 607 O O . ALA A 1 89 ? -8.274 -48.125 21.236 1.00 39.78 89 ALA A O 1
ATOM 608 N N . ALA A 1 90 ? -7.301 -49.292 22.871 1.00 44.78 90 ALA A N 1
ATOM 609 C CA . ALA A 1 90 ? -5.971 -48.702 22.717 1.00 44.78 90 ALA A CA 1
ATOM 610 C C . ALA A 1 90 ? -4.908 -49.808 22.750 1.00 44.78 90 ALA A C 1
ATOM 612 O O . ALA A 1 90 ? -4.116 -49.876 23.681 1.00 44.78 90 ALA A O 1
ATOM 613 N N . ALA A 1 91 ? -4.943 -50.725 21.778 1.00 46.66 91 ALA A N 1
ATOM 614 C CA . ALA A 1 91 ? -3.896 -51.731 21.577 1.00 46.66 91 ALA A CA 1
ATOM 615 C C . ALA A 1 91 ? -4.082 -52.467 20.237 1.00 46.66 91 ALA A C 1
ATOM 617 O O . ALA A 1 91 ? -4.613 -53.569 20.226 1.00 46.66 91 ALA A O 1
ATOM 618 N N . ALA A 1 92 ? -3.674 -51.865 19.113 1.00 42.81 92 ALA A N 1
ATOM 619 C CA . ALA A 1 92 ? -3.340 -52.593 17.876 1.00 42.81 92 ALA A CA 1
ATOM 620 C C . ALA A 1 92 ? -2.806 -51.634 16.796 1.00 42.81 92 ALA A C 1
ATOM 622 O O . ALA A 1 92 ? -3.583 -51.138 15.991 1.00 42.81 92 ALA A O 1
ATOM 623 N N . ALA A 1 93 ? -1.496 -51.352 16.806 1.00 42.38 93 ALA A N 1
ATOM 624 C CA . ALA A 1 93 ? -0.667 -51.097 15.605 1.00 42.38 93 ALA A CA 1
ATOM 625 C C . ALA A 1 93 ? 0.786 -50.725 15.983 1.00 42.38 93 ALA A C 1
ATOM 627 O O . ALA A 1 93 ? 1.405 -49.858 15.372 1.00 42.38 93 ALA A O 1
ATOM 628 N N . ALA A 1 94 ? 1.341 -51.377 17.008 1.00 47.22 94 ALA A N 1
ATOM 629 C CA . ALA A 1 94 ? 2.757 -51.300 17.358 1.00 47.22 94 ALA A CA 1
ATOM 630 C C . ALA A 1 94 ? 3.385 -52.680 17.125 1.00 47.22 94 ALA A C 1
ATOM 632 O O . ALA A 1 94 ? 3.503 -53.470 18.054 1.00 47.22 94 ALA A O 1
ATOM 633 N N . ALA A 1 95 ? 3.709 -53.001 15.870 1.00 49.22 95 ALA A N 1
ATOM 634 C CA . ALA A 1 95 ? 4.465 -54.205 15.517 1.00 49.22 95 ALA A CA 1
ATOM 635 C C . ALA A 1 95 ? 5.054 -54.097 14.098 1.00 49.22 95 ALA A C 1
ATOM 637 O O . ALA A 1 95 ? 4.516 -54.674 13.162 1.00 49.22 95 ALA A O 1
ATOM 638 N N . ALA A 1 96 ? 6.140 -53.333 13.943 1.00 45.91 96 ALA A N 1
ATOM 639 C CA . ALA A 1 96 ? 7.148 -53.520 12.887 1.00 45.91 96 ALA A CA 1
ATOM 640 C C . ALA A 1 96 ? 8.332 -52.567 13.133 1.00 45.91 96 ALA A C 1
ATOM 642 O O . ALA A 1 96 ? 8.494 -51.558 12.452 1.00 45.91 96 ALA A O 1
ATOM 643 N N . ALA A 1 97 ? 9.148 -52.866 14.142 1.00 43.00 97 ALA A N 1
ATOM 644 C CA . ALA A 1 97 ? 10.443 -52.221 14.328 1.00 43.00 97 ALA A CA 1
ATOM 645 C C . ALA A 1 97 ? 11.478 -53.297 14.668 1.00 43.00 97 ALA A C 1
ATOM 647 O O . ALA A 1 97 ? 11.617 -53.717 15.813 1.00 43.00 97 ALA A O 1
ATOM 648 N N . THR A 1 98 ? 12.171 -53.773 13.639 1.00 54.75 98 THR A N 1
ATOM 649 C CA . THR A 1 98 ? 13.415 -54.538 13.753 1.00 54.75 98 THR A CA 1
ATOM 650 C C . THR A 1 98 ? 14.579 -53.555 13.920 1.00 54.75 98 THR A C 1
ATOM 652 O O . THR A 1 98 ? 14.779 -52.727 13.027 1.00 54.75 98 THR A O 1
ATOM 655 N N . PRO A 1 99 ? 15.363 -53.606 15.010 1.00 50.75 99 PRO A N 1
ATOM 656 C CA . PRO A 1 99 ? 16.587 -52.822 15.118 1.00 50.75 99 PRO A CA 1
ATOM 657 C C . PRO A 1 99 ? 17.736 -53.525 14.379 1.00 50.75 99 PRO A C 1
ATOM 659 O O . PRO A 1 99 ? 18.126 -54.637 14.727 1.00 50.75 99 PRO A O 1
ATOM 662 N N . SER A 1 100 ? 18.280 -52.860 13.357 1.00 46.41 100 SER A N 1
ATOM 663 C CA . SER A 1 100 ? 19.546 -53.231 12.715 1.00 46.41 100 SER A CA 1
ATOM 664 C C . SER A 1 100 ? 20.695 -52.527 13.452 1.00 46.41 100 SER A C 1
ATOM 666 O O . SER A 1 100 ? 20.622 -51.305 13.616 1.00 46.41 100 SER A O 1
ATOM 668 N N . PRO A 1 101 ? 21.730 -53.243 13.927 1.00 56.69 101 PRO A N 1
ATOM 669 C CA . PRO A 1 101 ? 22.775 -52.655 14.754 1.00 56.69 101 PRO A CA 1
ATOM 670 C C . PRO A 1 101 ? 23.951 -52.095 13.936 1.00 56.69 101 PRO A C 1
ATOM 672 O O . PRO A 1 101 ? 24.249 -52.564 12.842 1.00 56.69 101 PRO A O 1
ATOM 675 N N . ALA A 1 102 ? 24.650 -51.156 14.580 1.00 50.34 102 ALA A N 1
ATOM 676 C CA . ALA A 1 102 ? 26.061 -50.798 14.409 1.00 50.34 102 ALA A CA 1
ATOM 677 C C . ALA A 1 102 ? 26.496 -50.027 13.144 1.00 50.34 102 ALA A C 1
ATOM 679 O O . ALA A 1 102 ? 26.864 -50.596 12.121 1.00 50.34 102 ALA A O 1
ATOM 680 N N . ALA A 1 103 ? 26.628 -48.708 13.311 1.00 50.31 103 ALA A N 1
ATOM 681 C CA . ALA A 1 103 ? 27.731 -47.935 12.741 1.00 50.31 103 ALA A CA 1
ATOM 682 C C . ALA A 1 103 ? 28.045 -46.765 13.690 1.00 50.31 103 ALA A C 1
ATOM 684 O O . ALA A 1 103 ? 27.407 -45.714 13.650 1.00 50.31 103 ALA A O 1
ATOM 685 N N . GLU A 1 104 ? 29.001 -46.976 14.595 1.00 52.91 104 GLU A N 1
ATOM 686 C CA . GLU A 1 104 ? 29.570 -45.939 15.459 1.00 52.91 104 GLU A CA 1
ATOM 687 C C . GLU A 1 104 ? 30.425 -44.984 14.614 1.00 52.91 104 GLU A C 1
ATOM 689 O O . GLU A 1 104 ? 31.636 -45.136 14.478 1.00 52.91 104 GLU A O 1
ATOM 694 N N . SER A 1 105 ? 29.791 -43.986 14.003 1.00 49.88 105 SER A N 1
ATOM 695 C CA . SER A 1 105 ? 30.499 -42.869 13.382 1.00 49.88 105 SER A CA 1
ATOM 696 C C . SER A 1 105 ? 30.755 -41.785 14.429 1.00 49.88 105 SER A C 1
ATOM 698 O O . SER A 1 105 ? 29.839 -41.063 14.825 1.00 49.88 105 SER A O 1
ATOM 700 N N . SER A 1 106 ? 32.009 -41.669 14.870 1.00 56.91 106 SER A N 1
ATOM 701 C CA . SER A 1 106 ? 32.518 -40.593 15.723 1.00 56.91 106 SER A CA 1
ATOM 702 C C . SER A 1 106 ? 32.254 -39.208 15.112 1.00 56.91 106 SER A C 1
ATOM 704 O O . SER A 1 106 ? 33.039 -38.703 14.309 1.00 56.91 106 SER A O 1
ATOM 706 N N . SER A 1 107 ? 31.161 -38.555 15.505 1.00 53.81 107 SER A N 1
ATOM 707 C CA . SER A 1 107 ? 30.887 -37.166 15.138 1.00 53.81 107 SER A CA 1
ATOM 708 C C . SER A 1 107 ? 31.647 -36.228 16.077 1.00 53.81 107 SER A C 1
ATOM 710 O O . SER A 1 107 ? 31.230 -35.994 17.213 1.00 53.81 107 SER A O 1
ATOM 712 N N . ARG A 1 108 ? 32.772 -35.675 15.607 1.00 61.84 108 ARG A N 1
ATOM 713 C CA . ARG A 1 108 ? 33.405 -34.522 16.262 1.00 61.84 108 ARG A CA 1
ATOM 714 C C . ARG A 1 108 ? 32.377 -33.382 16.372 1.00 61.84 108 ARG A C 1
ATOM 716 O O . ARG A 1 108 ? 31.709 -33.096 15.375 1.00 61.84 108 ARG A O 1
ATOM 723 N N . PRO A 1 109 ? 32.248 -32.721 17.536 1.00 72.00 109 PRO A N 1
ATOM 724 C CA . PRO A 1 109 ? 31.358 -31.577 17.680 1.00 72.00 109 PRO A CA 1
ATOM 725 C C . PRO A 1 109 ? 31.800 -30.480 16.709 1.00 72.00 109 PRO A C 1
ATOM 727 O O . PRO A 1 109 ? 32.963 -30.072 16.697 1.00 72.00 109 PRO A O 1
ATOM 730 N N . SER A 1 110 ? 30.877 -30.047 15.851 1.00 74.31 110 SER A N 1
ATOM 731 C CA . SER A 1 110 ? 31.118 -28.924 14.945 1.00 74.31 110 SER A CA 1
ATOM 732 C C . SER A 1 110 ? 31.379 -27.658 15.771 1.00 74.31 110 SER A C 1
ATOM 734 O O . SER A 1 110 ? 30.713 -27.469 16.793 1.00 74.31 110 SER A O 1
ATOM 736 N N . PRO A 1 111 ? 32.340 -26.803 15.374 1.00 85.06 111 PRO A N 1
ATOM 737 C CA . PRO A 1 111 ? 32.615 -25.566 16.093 1.00 85.06 111 PRO A CA 1
ATOM 738 C C . PRO A 1 111 ? 31.352 -24.691 16.137 1.00 85.06 111 PRO A C 1
ATOM 740 O O . PRO A 1 111 ? 30.560 -24.715 15.187 1.00 85.06 111 PRO A O 1
ATOM 743 N N . PRO A 1 112 ? 31.140 -23.926 17.223 1.00 87.62 112 PRO A N 1
ATOM 744 C CA . PRO A 1 112 ? 29.997 -23.032 17.317 1.00 87.62 112 PRO A CA 1
ATOM 745 C C . PRO A 1 112 ? 30.035 -22.020 16.161 1.00 87.62 112 PRO A C 1
ATOM 747 O O . PRO A 1 112 ? 31.118 -21.544 15.801 1.00 87.62 112 PRO A O 1
ATOM 750 N N . PRO A 1 113 ? 28.880 -21.690 15.557 1.00 88.88 113 PRO A N 1
ATOM 751 C CA . PRO A 1 113 ? 28.829 -20.690 14.503 1.00 88.88 113 PRO A CA 1
ATOM 752 C C . PRO A 1 113 ? 29.341 -19.340 15.034 1.00 88.88 113 PRO A C 1
ATOM 754 O O . PRO A 1 113 ? 29.113 -19.022 16.206 1.00 88.88 113 PRO A O 1
ATOM 757 N N . PRO A 1 114 ? 30.021 -18.535 14.198 1.00 89.81 114 PRO A N 1
ATOM 758 C CA . PRO A 1 114 ? 30.462 -17.206 14.597 1.00 89.81 114 PRO A CA 1
ATOM 759 C C . PRO A 1 114 ? 29.259 -16.351 15.011 1.00 89.81 114 PRO A C 1
ATOM 761 O O . PRO A 1 114 ? 28.197 -16.407 14.384 1.00 89.81 114 PRO A O 1
ATOM 764 N N . SER A 1 115 ? 29.431 -15.553 16.066 1.00 92.19 115 SER A N 1
ATOM 765 C CA . SER A 1 115 ? 28.417 -14.606 16.527 1.00 92.19 115 SER A CA 1
ATOM 766 C C . SER A 1 115 ? 28.002 -13.677 15.377 1.00 92.19 115 SER A C 1
ATOM 768 O O . SER A 1 115 ? 28.879 -13.171 14.670 1.00 92.19 115 SER A O 1
ATOM 770 N N . PRO A 1 116 ? 26.696 -13.429 15.167 1.00 91.88 116 PRO A N 1
ATOM 771 C CA . PRO A 1 116 ? 26.256 -12.501 14.135 1.00 91.88 116 PRO A CA 1
ATOM 772 C C . PRO A 1 116 ? 26.830 -11.100 14.409 1.00 91.88 116 PRO A C 1
ATOM 774 O O . PRO A 1 116 ? 26.958 -10.715 15.577 1.00 91.88 116 PRO A O 1
ATOM 777 N N . PRO A 1 117 ? 27.173 -10.326 13.363 1.00 92.81 117 PRO A N 1
ATOM 778 C CA . PRO A 1 117 ? 27.628 -8.954 13.542 1.00 92.81 117 PRO A CA 1
ATOM 779 C C . PRO A 1 117 ? 26.552 -8.132 14.271 1.00 92.81 117 PRO A C 1
ATOM 781 O O . PRO A 1 117 ? 25.356 -8.389 14.083 1.00 92.81 117 PRO A O 1
ATOM 784 N N . PRO A 1 118 ? 26.944 -7.146 15.100 1.00 93.69 118 PRO A N 1
ATOM 785 C CA . PRO A 1 118 ? 25.984 -6.277 15.765 1.00 93.69 118 PRO A CA 1
ATOM 786 C C . PRO A 1 118 ? 25.105 -5.570 14.719 1.00 93.69 118 PRO A C 1
ATOM 788 O O . PRO A 1 118 ? 25.606 -5.188 13.656 1.00 93.69 118 PRO A O 1
ATOM 791 N N . PRO A 1 119 ? 23.797 -5.398 14.984 1.00 92.75 119 PRO A N 1
ATOM 792 C CA . PRO A 1 119 ? 22.921 -4.680 14.071 1.00 92.75 119 PRO A CA 1
ATOM 793 C C . PRO A 1 119 ? 23.426 -3.238 13.889 1.00 92.75 119 PRO A C 1
ATOM 795 O O . PRO A 1 119 ? 23.916 -2.640 14.853 1.00 92.75 119 PRO A O 1
ATOM 798 N N . PRO A 1 120 ? 23.312 -2.659 12.680 1.00 93.25 120 PRO A N 1
ATOM 799 C CA . PRO A 1 120 ? 23.667 -1.262 12.464 1.00 93.25 120 PRO A CA 1
ATOM 800 C C . PRO A 1 120 ? 22.830 -0.355 13.382 1.00 93.25 120 PRO A C 1
ATOM 802 O O . PRO A 1 120 ? 21.675 -0.687 13.677 1.00 93.25 120 PRO A O 1
ATOM 805 N N . PRO A 1 121 ? 23.378 0.789 13.835 1.00 94.00 121 PRO A N 1
ATOM 806 C CA . PRO A 1 121 ? 22.618 1.738 14.635 1.00 94.00 121 PRO A CA 1
ATOM 807 C C . PRO A 1 121 ? 21.370 2.197 13.861 1.00 94.00 121 PRO A C 1
ATOM 809 O O . PRO A 1 121 ? 21.435 2.368 12.638 1.00 94.00 121 PRO A O 1
ATOM 812 N N . PRO A 1 122 ? 20.224 2.386 14.541 1.00 92.81 122 PRO A N 1
ATOM 813 C CA . PRO A 1 122 ? 19.020 2.879 13.890 1.00 92.81 122 PRO A CA 1
ATOM 814 C C . PRO A 1 122 ? 19.284 4.265 13.277 1.00 92.81 122 PRO A C 1
ATOM 816 O O . PRO A 1 122 ? 20.018 5.062 13.869 1.00 92.81 122 PRO A O 1
ATOM 819 N N . PRO A 1 123 ? 18.700 4.578 12.106 1.00 93.62 123 PRO A N 1
ATOM 820 C CA . PRO A 1 123 ? 18.817 5.910 11.527 1.00 93.62 123 PRO A CA 1
ATOM 821 C C . PRO A 1 123 ? 18.238 6.963 12.489 1.00 93.62 123 PRO A C 1
ATOM 823 O O . PRO A 1 123 ? 17.284 6.661 13.217 1.00 93.62 123 PRO A O 1
ATOM 826 N N . PRO A 1 124 ? 18.777 8.196 12.501 1.00 93.81 124 PRO A N 1
ATOM 827 C CA . PRO A 1 124 ? 18.217 9.279 13.301 1.00 93.81 124 PRO A CA 1
ATOM 828 C C . PRO A 1 124 ? 16.747 9.509 12.927 1.00 93.81 124 PRO A C 1
ATOM 830 O O . PRO A 1 124 ? 16.373 9.438 11.754 1.00 93.81 124 PRO A O 1
ATOM 833 N N . ALA A 1 125 ? 15.907 9.768 13.933 1.00 92.50 125 ALA A N 1
ATOM 834 C CA . ALA A 1 125 ? 14.497 10.063 13.710 1.00 92.50 125 ALA A CA 1
ATOM 835 C C . ALA A 1 125 ? 14.352 11.307 12.808 1.00 92.50 125 ALA A C 1
ATOM 837 O O . ALA A 1 125 ? 15.097 12.276 12.993 1.00 92.50 125 ALA A O 1
ATOM 838 N N . PRO A 1 126 ? 13.418 11.310 11.838 1.00 92.44 126 PRO A N 1
ATOM 839 C CA . PRO A 1 126 ? 13.163 12.494 11.028 1.00 92.44 126 PRO A CA 1
ATOM 840 C C . PRO A 1 126 ? 12.702 13.660 11.920 1.00 92.44 126 PRO A C 1
ATOM 842 O O . PRO A 1 126 ? 12.032 13.422 12.932 1.00 92.44 126 PRO A O 1
ATOM 845 N N . PRO A 1 127 ? 13.030 14.916 11.563 1.00 93.81 127 PRO A N 1
ATOM 846 C CA . PRO A 1 127 ? 12.551 16.077 12.301 1.00 93.81 127 PRO A CA 1
ATOM 847 C C . PRO A 1 127 ? 11.012 16.104 12.314 1.00 93.81 127 PRO A C 1
ATOM 849 O O . PRO A 1 127 ? 10.383 15.690 11.333 1.00 93.81 127 PRO A O 1
ATOM 852 N N . PRO A 1 128 ? 10.387 16.575 13.408 1.00 92.69 128 PRO A N 1
ATOM 853 C CA . PRO A 1 128 ? 8.938 16.692 13.478 1.00 92.69 128 PRO A CA 1
ATOM 854 C C . PRO A 1 128 ? 8.420 17.612 12.357 1.00 92.69 128 PRO A C 1
ATOM 856 O O . PRO A 1 128 ? 9.078 18.604 12.029 1.00 92.69 128 PRO A O 1
ATOM 859 N N . PRO A 1 129 ? 7.254 17.309 11.757 1.00 91.69 129 PRO A N 1
ATOM 860 C CA . PRO A 1 129 ? 6.648 18.183 10.761 1.00 91.69 129 PRO A CA 1
ATOM 861 C C . PRO A 1 129 ? 6.361 19.560 11.368 1.00 91.69 129 PRO A C 1
ATOM 863 O O . PRO A 1 129 ? 5.970 19.665 12.533 1.00 91.69 129 PRO A O 1
ATOM 866 N N . ALA A 1 130 ? 6.542 20.615 10.570 1.00 92.31 130 ALA A N 1
ATOM 867 C CA . ALA A 1 130 ? 6.200 21.969 10.984 1.00 92.31 130 ALA A CA 1
ATOM 868 C C . ALA A 1 130 ? 4.707 22.047 11.371 1.00 92.31 130 ALA A C 1
ATOM 870 O O . ALA A 1 130 ? 3.873 21.419 10.707 1.00 92.31 130 ALA A O 1
ATOM 871 N N . PRO A 1 131 ? 4.352 22.792 12.433 1.00 90.94 131 PRO A N 1
ATOM 872 C CA . PRO A 1 131 ? 2.957 22.979 12.805 1.00 90.94 131 PRO A CA 1
ATOM 873 C C . PRO A 1 131 ? 2.185 23.634 11.646 1.00 90.94 131 PRO A C 1
ATOM 875 O O . PRO A 1 131 ? 2.738 24.496 10.955 1.00 90.94 131 PRO A O 1
ATOM 878 N N . PRO A 1 132 ? 0.918 23.247 11.413 1.00 90.00 132 PRO A N 1
ATOM 879 C CA . PRO A 1 132 ? 0.090 23.891 10.403 1.00 90.00 132 PRO A CA 1
ATOM 880 C C . PRO A 1 132 ? -0.044 25.384 10.716 1.00 90.00 132 PRO A C 1
ATOM 882 O O . PRO A 1 132 ? -0.237 25.770 11.871 1.00 90.00 132 PRO A O 1
ATOM 885 N N . SER A 1 133 ? 0.056 26.224 9.687 1.00 91.00 133 SER A N 1
ATOM 886 C CA . SER A 1 133 ? -0.179 27.661 9.815 1.00 91.00 133 SER A CA 1
ATOM 887 C C . SER A 1 133 ? -1.578 27.913 10.380 1.00 91.00 133 SER A C 1
ATOM 889 O O . SER A 1 133 ? -2.545 27.268 9.968 1.00 91.00 133 SER A O 1
ATOM 891 N N . ALA A 1 134 ? -1.680 28.839 11.335 1.00 89.06 134 ALA A N 1
ATOM 892 C CA . ALA A 1 134 ? -2.959 29.224 11.914 1.00 89.06 134 ALA A CA 1
ATOM 893 C C . ALA A 1 134 ? -3.925 29.693 10.805 1.00 89.06 134 ALA A C 1
ATOM 895 O O . ALA A 1 134 ? -3.493 30.394 9.884 1.00 89.06 134 ALA A O 1
ATOM 896 N N . PRO A 1 135 ? -5.214 29.314 10.865 1.00 88.38 135 PRO A N 1
ATOM 897 C CA . PRO A 1 135 ? -6.199 29.803 9.912 1.00 88.38 135 PRO A CA 1
ATOM 898 C C . PRO A 1 135 ? -6.314 31.334 10.003 1.00 88.38 135 PRO A C 1
ATOM 900 O O . PRO A 1 135 ? -6.164 31.892 11.095 1.00 88.38 135 PRO A O 1
ATOM 903 N N . PRO A 1 136 ? -6.588 32.024 8.880 1.00 88.38 136 PRO A N 1
ATOM 904 C CA . PRO A 1 136 ? -6.815 33.461 8.896 1.00 88.38 136 PRO A CA 1
ATOM 905 C C . PRO A 1 136 ? -8.003 33.801 9.813 1.00 88.38 136 PRO A C 1
ATOM 907 O O . PRO A 1 136 ? -8.962 33.023 9.888 1.00 88.38 136 PRO A O 1
ATOM 910 N N . PRO A 1 137 ? -7.960 34.945 10.519 1.00 85.19 137 PRO A N 1
ATOM 911 C CA . PRO A 1 137 ? -9.063 35.374 11.365 1.00 85.19 137 PRO A CA 1
ATOM 912 C C . PRO A 1 137 ? -10.344 35.524 10.527 1.00 85.19 137 PRO A C 1
ATOM 914 O O . PRO A 1 137 ? -10.278 36.006 9.392 1.00 85.19 137 PRO A O 1
ATOM 917 N N . PRO A 1 138 ? -11.513 35.115 11.053 1.00 79.56 138 PRO A N 1
ATOM 918 C CA . PRO A 1 138 ? -12.779 35.303 10.360 1.00 79.56 138 PRO A CA 1
ATOM 919 C C . PRO A 1 138 ? -13.006 36.796 10.103 1.00 79.56 138 PRO A C 1
ATOM 921 O O . PRO A 1 138 ? -12.872 37.618 11.011 1.00 79.56 138 PRO A O 1
ATOM 924 N N . ALA A 1 139 ? -13.338 37.138 8.856 1.00 76.25 139 ALA A N 1
ATOM 925 C CA . ALA A 1 139 ? -13.700 38.498 8.481 1.00 76.25 139 ALA A CA 1
ATOM 926 C C . ALA A 1 139 ? -14.871 38.975 9.354 1.00 76.25 139 ALA A C 1
ATOM 928 O O . ALA A 1 139 ? -15.850 38.248 9.545 1.00 76.25 139 ALA A O 1
ATOM 929 N N . ALA A 1 140 ? -14.743 40.180 9.912 1.00 72.12 140 ALA A N 1
ATOM 930 C CA . ALA A 1 140 ? -15.746 40.750 10.799 1.00 72.12 140 ALA A CA 1
ATOM 931 C C . ALA A 1 140 ? -17.109 40.826 10.077 1.00 72.12 140 ALA A C 1
ATOM 933 O O . ALA A 1 140 ? -17.149 41.220 8.907 1.00 72.12 140 ALA A O 1
ATOM 934 N N . PRO A 1 141 ? -18.226 40.464 10.733 1.00 62.78 141 PRO A N 1
ATOM 935 C CA . PRO A 1 141 ? -19.543 40.553 10.123 1.00 62.78 141 PRO A CA 1
ATOM 936 C C . PRO A 1 141 ? -19.905 42.024 9.897 1.00 62.78 141 PRO A C 1
ATOM 938 O O . PRO A 1 141 ? -20.178 42.767 10.840 1.00 62.78 141 PRO A O 1
ATOM 941 N N . ALA A 1 142 ? -19.899 42.443 8.633 1.00 52.84 142 ALA A N 1
ATOM 942 C CA . ALA A 1 142 ? -20.491 43.704 8.221 1.00 52.84 142 ALA A CA 1
ATOM 943 C C . ALA A 1 142 ? -22.009 43.642 8.455 1.00 52.84 142 ALA A C 1
ATOM 945 O O . ALA A 1 142 ? -22.671 42.654 8.137 1.00 52.84 142 ALA A O 1
ATOM 946 N N . ALA A 1 143 ? -22.524 44.702 9.068 1.00 56.47 143 ALA A N 1
ATOM 947 C CA . ALA A 1 143 ? -23.889 44.866 9.533 1.00 56.47 143 ALA A CA 1
ATOM 948 C C . ALA A 1 143 ? -24.956 44.464 8.496 1.00 56.47 143 ALA A C 1
ATOM 950 O O . ALA A 1 143 ? -25.114 45.113 7.466 1.00 56.47 143 ALA A O 1
ATOM 951 N N . ALA A 1 144 ? -25.755 43.450 8.830 1.00 49.50 144 ALA A N 1
ATOM 952 C CA . ALA A 1 144 ? -27.043 43.177 8.200 1.00 49.50 144 ALA A CA 1
ATOM 953 C C . ALA A 1 144 ? -28.146 43.366 9.250 1.00 49.50 144 ALA A C 1
ATOM 955 O O . ALA A 1 144 ? -28.689 42.415 9.808 1.00 49.50 144 ALA A O 1
ATOM 956 N N . ALA A 1 145 ? -28.426 44.631 9.558 1.00 50.50 145 ALA A N 1
ATOM 957 C CA . ALA A 1 145 ? -29.580 45.059 10.332 1.00 50.50 145 ALA A CA 1
ATOM 958 C C . ALA A 1 145 ? -30.602 45.684 9.373 1.00 50.50 145 ALA A C 1
ATOM 960 O O . ALA A 1 145 ? -30.616 46.895 9.205 1.00 50.50 145 ALA A O 1
ATOM 961 N N . ALA A 1 146 ? -31.414 44.859 8.708 1.00 52.72 146 ALA A N 1
ATOM 962 C CA . ALA A 1 146 ? -32.710 45.242 8.136 1.00 52.72 146 ALA A CA 1
ATOM 963 C C . ALA A 1 146 ? -33.377 44.004 7.520 1.00 52.72 146 ALA A C 1
ATOM 965 O O . ALA A 1 146 ? -32.819 43.393 6.615 1.00 52.72 146 ALA A O 1
ATOM 966 N N . GLY A 1 147 ? -34.581 43.655 7.983 1.00 44.69 147 GLY A N 1
ATOM 967 C CA . GLY A 1 147 ? -35.451 42.709 7.272 1.00 44.69 147 GLY A CA 1
ATOM 968 C C . GLY A 1 147 ? -35.943 41.511 8.081 1.00 44.69 147 GLY A C 1
ATOM 969 O O . GLY A 1 147 ? -35.843 40.381 7.621 1.00 44.69 147 GLY A O 1
ATOM 970 N N . ALA A 1 148 ? -36.508 41.742 9.268 1.00 45.53 148 ALA A N 1
ATOM 971 C CA . ALA A 1 148 ? -37.289 40.740 9.993 1.00 45.53 148 ALA A CA 1
ATOM 972 C C . ALA A 1 148 ? -38.722 41.246 10.214 1.00 45.53 148 ALA A C 1
ATOM 974 O O . ALA A 1 148 ? -39.090 41.607 11.325 1.00 45.53 148 ALA A O 1
ATOM 975 N N . ALA A 1 149 ? -39.517 41.307 9.144 1.00 47.22 149 ALA A N 1
ATOM 976 C CA . ALA A 1 149 ? -40.978 41.392 9.209 1.00 47.22 149 ALA A CA 1
ATOM 977 C C . ALA A 1 149 ? -41.561 41.163 7.806 1.00 47.22 149 ALA A C 1
ATOM 979 O O . ALA A 1 149 ? -41.545 42.090 7.008 1.00 47.22 149 ALA A O 1
ATOM 980 N N . ALA A 1 150 ? -42.021 39.936 7.516 1.00 46.84 150 ALA A N 1
ATOM 981 C CA . ALA A 1 150 ? -43.018 39.554 6.489 1.00 46.84 150 ALA A CA 1
ATOM 982 C C . ALA A 1 150 ? -42.668 38.225 5.790 1.00 46.84 150 ALA A C 1
ATOM 984 O O . ALA A 1 150 ? -42.375 38.189 4.602 1.00 46.84 150 ALA A O 1
ATOM 985 N N . ALA A 1 151 ? -42.714 37.107 6.517 1.00 43.69 151 ALA A N 1
ATOM 986 C CA . ALA A 1 151 ? -42.807 35.779 5.900 1.00 43.69 151 ALA A CA 1
ATOM 987 C C . ALA A 1 151 ? -43.428 34.786 6.894 1.00 43.69 151 ALA A C 1
ATOM 989 O O . ALA A 1 151 ? -42.812 33.812 7.313 1.00 43.69 151 ALA A O 1
ATOM 990 N N . ALA A 1 152 ? -44.652 35.087 7.326 1.00 46.12 152 ALA A N 1
ATOM 991 C CA . ALA A 1 152 ? -45.482 34.204 8.137 1.00 46.12 152 ALA A CA 1
ATOM 992 C C . ALA A 1 152 ? -46.739 33.833 7.342 1.00 46.12 152 ALA A C 1
ATOM 994 O O . ALA A 1 152 ? -47.837 34.250 7.683 1.00 46.12 152 ALA A O 1
ATOM 995 N N . ALA A 1 153 ? -46.574 33.091 6.249 1.00 50.62 153 ALA A N 1
ATOM 996 C CA . ALA A 1 153 ? -47.660 32.340 5.628 1.00 50.62 153 ALA A CA 1
ATOM 997 C C . ALA A 1 153 ? -47.075 31.318 4.646 1.00 50.62 153 ALA A C 1
ATOM 999 O O . ALA A 1 153 ? -46.358 31.687 3.726 1.00 50.62 153 ALA A O 1
ATOM 1000 N N . ALA A 1 154 ? -47.441 30.052 4.845 1.00 50.97 154 ALA A N 1
ATOM 1001 C CA . ALA A 1 154 ? -47.238 28.915 3.946 1.00 50.97 154 ALA A CA 1
ATOM 1002 C C . ALA A 1 154 ? -45.813 28.333 3.838 1.00 50.97 154 ALA A C 1
ATOM 1004 O O . ALA A 1 154 ? -44.979 28.774 3.056 1.00 50.97 154 ALA A O 1
ATOM 1005 N N . GLY A 1 155 ? -45.589 27.225 4.552 1.00 42.06 155 GLY A N 1
ATOM 1006 C CA . GLY A 1 155 ? -44.532 26.265 4.223 1.00 42.06 155 GLY A CA 1
ATOM 1007 C C . GLY A 1 155 ? -43.885 25.655 5.456 1.00 42.06 155 GLY A C 1
ATOM 1008 O O . GLY A 1 155 ? -42.919 26.197 5.978 1.00 42.06 155 GLY A O 1
ATOM 1009 N N . GLY A 1 156 ? -44.433 24.535 5.933 1.00 50.16 156 GLY A N 1
ATOM 1010 C CA . GLY A 1 156 ? -43.971 23.813 7.118 1.00 50.16 156 GLY A CA 1
ATOM 1011 C C . GLY A 1 156 ? -42.514 23.362 7.026 1.00 50.16 156 GLY A C 1
ATOM 1012 O O . GLY A 1 156 ? -42.214 22.269 6.558 1.00 50.16 156 GLY A O 1
ATOM 1013 N N . VAL A 1 157 ? -41.615 24.191 7.545 1.00 43.47 157 VAL A N 1
ATOM 1014 C CA . VAL A 1 157 ? -40.289 23.782 7.996 1.00 43.47 157 VAL A CA 1
ATOM 1015 C C . VAL A 1 157 ? -40.454 23.335 9.439 1.00 43.47 157 VAL A C 1
ATOM 1017 O O . VAL A 1 157 ? -41.019 24.062 10.256 1.00 43.47 157 VAL A O 1
ATOM 1020 N N . LEU A 1 158 ? -40.000 22.118 9.739 1.00 47.53 158 LEU A N 1
ATOM 1021 C CA . LEU A 1 158 ? -39.924 21.565 11.087 1.00 47.53 158 LEU A CA 1
ATOM 1022 C C . LEU A 1 158 ? -39.123 22.521 11.972 1.00 47.53 158 LEU A C 1
ATOM 1024 O O . LEU A 1 158 ? -37.895 22.481 12.031 1.00 47.53 158 LEU A O 1
ATOM 1028 N N . SER A 1 159 ? -39.855 23.414 12.628 1.00 43.91 159 SER A N 1
ATOM 1029 C CA . SER A 1 159 ? -39.351 24.334 13.623 1.00 43.91 159 SER A CA 1
ATOM 1030 C C . SER A 1 159 ? -38.844 23.489 14.781 1.00 43.91 159 SER A C 1
ATOM 1032 O O . SER A 1 159 ? -39.627 22.966 15.579 1.00 43.91 159 SER A O 1
ATOM 1034 N N . ILE A 1 160 ? -37.523 23.315 14.857 1.00 56.66 160 ILE A N 1
ATOM 1035 C CA . ILE A 1 160 ? -36.862 22.938 16.101 1.00 56.66 160 ILE A CA 1
ATOM 1036 C C . ILE A 1 160 ? -37.129 24.116 17.025 1.00 56.66 160 ILE A C 1
ATOM 1038 O O . ILE A 1 160 ? -36.405 25.109 17.039 1.00 56.66 160 ILE A O 1
ATOM 1042 N N . SER A 1 161 ? -38.250 24.027 17.733 1.00 45.41 161 SER A N 1
ATOM 1043 C CA . SER A 1 161 ? -38.594 24.951 18.788 1.00 45.41 161 SER A CA 1
ATOM 1044 C C . SER A 1 161 ? -37.462 24.858 19.789 1.00 45.41 161 SER A C 1
ATOM 1046 O O . SER A 1 161 ? -37.339 23.882 20.530 1.00 45.41 161 SER A O 1
ATOM 1048 N N . VAL A 1 162 ? -36.602 25.873 19.768 1.00 53.09 162 VAL A N 1
ATOM 1049 C CA . VAL A 1 162 ? -35.726 26.214 20.876 1.00 53.09 162 VAL A CA 1
ATOM 1050 C C . VAL A 1 162 ? -36.670 26.592 22.008 1.00 53.09 162 VAL A C 1
ATOM 1052 O O . VAL A 1 162 ? -36.987 27.757 22.235 1.00 53.09 162 VAL A O 1
ATOM 1055 N N . LEU A 1 163 ? -37.200 25.568 22.674 1.00 53.75 163 LEU A N 1
ATOM 1056 C CA . LEU A 1 163 ? -37.842 25.687 23.960 1.00 53.75 163 LEU A CA 1
ATOM 1057 C C . LEU A 1 163 ? -36.775 26.280 24.874 1.00 53.75 163 LEU A C 1
ATOM 1059 O O . LEU A 1 163 ? -35.911 25.578 25.399 1.00 53.75 163 LEU A O 1
ATOM 1063 N N . ARG A 1 164 ? -36.835 27.602 25.042 1.00 50.66 164 ARG A N 1
ATOM 1064 C CA . ARG A 1 164 ? -36.374 28.279 26.247 1.00 50.66 164 ARG A CA 1
ATOM 1065 C C . ARG A 1 164 ? -37.177 27.692 27.409 1.00 50.66 164 ARG A C 1
ATOM 1067 O O . ARG A 1 164 ? -38.148 28.279 27.872 1.00 50.66 164 ARG A O 1
ATOM 1074 N N . LEU A 1 165 ? -36.796 26.493 27.845 1.00 51.81 165 LEU A N 1
ATOM 1075 C CA . LEU A 1 165 ? -37.206 25.943 29.123 1.00 51.81 165 LEU A CA 1
ATOM 1076 C C . LEU A 1 165 ? -36.462 26.759 30.176 1.00 51.81 165 LEU A C 1
ATOM 1078 O O . LEU A 1 165 ? -35.256 26.612 30.375 1.00 51.81 165 LEU A O 1
ATOM 1082 N N . GLY A 1 166 ? -37.186 27.698 30.772 1.00 47.97 166 GLY A N 1
ATOM 1083 C CA . GLY A 1 166 ? -36.694 28.508 31.867 1.00 47.97 166 GLY A CA 1
ATOM 1084 C C . GLY A 1 166 ? -36.221 27.649 33.040 1.00 47.97 166 GLY A C 1
ATOM 1085 O O . GLY A 1 166 ? -36.835 26.645 33.393 1.00 47.97 166 GLY A O 1
ATOM 1086 N N . GLY A 1 167 ? -35.123 28.084 33.653 1.00 49.38 167 GLY A N 1
ATOM 1087 C CA . GLY A 1 167 ? -35.000 28.137 35.110 1.00 49.38 167 GLY A CA 1
ATOM 1088 C C . GLY A 1 167 ? -35.016 26.835 35.911 1.00 49.38 167 GLY A C 1
ATOM 1089 O O . GLY A 1 167 ? -35.132 26.910 37.129 1.00 49.38 167 GLY A O 1
ATOM 1090 N N . SER A 1 168 ? -34.873 25.652 35.310 1.00 50.47 168 SER A N 1
ATOM 1091 C CA . SER A 1 168 ? -34.604 24.453 36.108 1.00 50.47 168 SER A CA 1
ATOM 1092 C C . SER A 1 168 ? -33.130 24.439 36.503 1.00 50.47 168 SER A C 1
ATOM 1094 O O . SER A 1 168 ? -32.248 24.161 35.690 1.00 50.47 168 SER A O 1
ATOM 1096 N N . ILE A 1 169 ? -32.855 24.680 37.782 1.00 56.53 169 ILE A N 1
ATOM 1097 C CA . ILE A 1 169 ? -31.533 24.519 38.417 1.00 56.53 169 ILE A CA 1
ATOM 1098 C C . ILE A 1 169 ? -31.057 23.040 38.332 1.00 56.53 169 ILE A C 1
ATOM 1100 O O . ILE A 1 169 ? -29.907 22.723 38.609 1.00 56.53 169 ILE A O 1
ATOM 1104 N N . ASN A 1 170 ? -31.915 22.138 37.828 1.00 56.16 170 ASN A N 1
ATOM 1105 C CA . ASN A 1 170 ? -31.640 20.739 37.495 1.00 56.16 170 ASN A CA 1
ATOM 1106 C C . ASN A 1 170 ? -31.671 20.461 35.978 1.00 56.16 170 ASN A C 1
ATOM 1108 O O . ASN A 1 170 ? -32.057 19.372 35.541 1.00 56.16 170 ASN A O 1
ATOM 1112 N N . SER A 1 171 ? -31.295 21.431 35.143 1.00 55.22 171 SER A N 1
ATOM 1113 C CA . SER A 1 171 ? -31.184 21.223 33.696 1.00 55.22 171 SER A CA 1
ATOM 1114 C C . SER A 1 171 ? -30.011 20.288 33.394 1.00 55.22 171 SER A C 1
ATOM 1116 O O . SER A 1 171 ? -28.874 20.723 33.216 1.00 55.22 171 SER A O 1
ATOM 1118 N N . ARG A 1 172 ? -30.266 18.973 33.334 1.00 64.75 172 ARG A N 1
ATOM 1119 C CA . ARG A 1 172 ? -29.324 18.036 32.706 1.00 64.75 172 ARG A CA 1
ATOM 1120 C C . ARG A 1 172 ? -29.041 18.545 31.298 1.00 64.75 172 ARG A C 1
ATOM 1122 O O . ARG A 1 172 ? -29.980 18.841 30.562 1.00 64.75 172 ARG A O 1
ATOM 1129 N N . SER A 1 173 ? -27.762 18.640 30.933 1.00 82.06 173 SER A N 1
ATOM 1130 C CA . SER A 1 173 ? -27.388 19.069 29.587 1.00 82.06 173 SER A CA 1
ATOM 1131 C C . SER A 1 173 ? -28.109 18.205 28.550 1.00 82.06 173 SER A C 1
ATOM 1133 O O . SER A 1 173 ? -28.320 17.012 28.773 1.00 82.06 173 SER A O 1
ATOM 1135 N N . VAL A 1 174 ? -28.479 18.789 27.410 1.00 75.25 174 VAL A N 1
ATOM 1136 C CA . VAL A 1 174 ? -29.116 18.060 26.295 1.00 75.25 174 VAL A CA 1
ATOM 1137 C C . VAL A 1 174 ? -28.306 16.806 25.933 1.00 75.25 174 VAL A C 1
ATOM 1139 O O . VAL A 1 174 ? -28.860 15.738 25.685 1.00 75.25 174 VAL A O 1
ATOM 1142 N N . LEU A 1 175 ? -26.975 16.902 26.022 1.00 73.19 175 LEU A N 1
ATOM 1143 C CA . LEU A 1 175 ? -26.053 15.782 25.851 1.00 73.19 175 LEU A CA 1
ATOM 1144 C C . LEU A 1 175 ? -26.268 14.674 26.899 1.00 73.19 175 LEU A C 1
ATOM 1146 O O . LEU A 1 175 ? -26.292 13.490 26.574 1.00 73.19 175 LEU A O 1
ATOM 1150 N N . GLN A 1 176 ? -26.437 15.048 28.167 1.00 79.12 176 GLN A N 1
ATOM 1151 C CA . GLN A 1 176 ? -26.693 14.120 29.266 1.00 79.12 176 GLN A CA 1
ATOM 1152 C C . GLN A 1 176 ? -28.078 13.467 29.138 1.00 79.12 176 GLN A C 1
ATOM 1154 O O . GLN A 1 176 ? -28.180 12.259 29.334 1.00 79.12 176 GLN A O 1
ATOM 1159 N N . GLN A 1 177 ? -29.108 14.216 28.727 1.00 80.62 177 GLN A N 1
ATOM 1160 C CA . GLN A 1 177 ? -30.435 13.666 28.422 1.00 80.62 177 GLN A CA 1
ATOM 1161 C C . GLN A 1 177 ? -30.374 12.644 27.276 1.00 80.62 177 GLN A C 1
ATOM 1163 O O . GLN A 1 177 ? -30.934 11.553 27.399 1.00 80.62 177 GLN A O 1
ATOM 1168 N N . PHE A 1 178 ? -29.623 12.944 26.207 1.00 77.50 178 PHE A N 1
ATOM 1169 C CA . PHE A 1 178 ? -29.390 12.010 25.103 1.00 77.50 178 PHE A CA 1
ATOM 1170 C C . PHE A 1 178 ? -28.750 10.708 25.602 1.00 77.50 178 PHE A C 1
ATOM 1172 O O . PHE A 1 178 ? -29.297 9.632 25.368 1.00 77.50 178 PHE A O 1
ATOM 1179 N N . TYR A 1 179 ? -27.662 10.780 26.376 1.00 76.62 179 TYR A N 1
ATOM 1180 C CA . TYR A 1 179 ? -27.015 9.582 26.924 1.00 76.62 179 TYR A CA 1
ATOM 1181 C C . TYR A 1 179 ? -27.884 8.810 27.921 1.00 76.62 179 TYR A C 1
ATOM 1183 O O . TYR A 1 179 ? -27.779 7.583 28.013 1.00 76.62 179 TYR A O 1
ATOM 1191 N N . ASP A 1 180 ? -28.746 9.499 28.666 1.00 81.00 180 ASP A N 1
ATOM 1192 C CA . ASP A 1 180 ? -29.653 8.859 29.611 1.00 81.00 180 ASP A CA 1
ATOM 1193 C C . ASP A 1 180 ? -30.786 8.102 28.908 1.00 81.00 180 ASP A C 1
ATOM 1195 O O . ASP A 1 180 ? -31.144 7.016 29.373 1.00 81.00 180 ASP A O 1
ATOM 1199 N N . SER A 1 181 ? -31.246 8.601 27.756 1.00 80.25 181 SER A N 1
ATOM 1200 C CA . SER A 1 181 ? -32.299 7.989 26.932 1.00 80.25 181 SER A CA 1
ATOM 1201 C C . SER A 1 181 ? -31.867 6.742 26.149 1.00 80.25 181 SER A C 1
ATOM 1203 O O . SER A 1 181 ? -32.714 5.981 25.684 1.00 80.25 181 SER A O 1
ATOM 1205 N N . LEU A 1 182 ? -30.560 6.489 26.012 1.00 79.19 182 LEU A N 1
ATOM 1206 C CA . LEU A 1 182 ? -30.078 5.315 25.289 1.00 79.19 182 LEU A CA 1
ATOM 1207 C C . LEU A 1 182 ? -30.439 4.023 26.053 1.00 79.19 182 LEU A C 1
ATOM 1209 O O . LEU A 1 182 ? -30.118 3.929 27.246 1.00 79.19 182 LEU A O 1
ATOM 1213 N N . PRO A 1 183 ? -31.013 2.996 25.387 1.00 76.81 183 PRO A N 1
ATOM 1214 C CA . PRO A 1 183 ? -31.362 1.696 25.976 1.00 76.81 183 PRO A CA 1
ATOM 1215 C C . PRO A 1 183 ? -30.111 0.829 26.202 1.00 76.81 183 PRO A C 1
ATOM 1217 O O . PRO A 1 183 ? -30.003 -0.320 25.780 1.00 76.81 183 PRO A O 1
ATOM 1220 N N . ILE A 1 184 ? -29.108 1.409 26.849 1.00 78.94 184 ILE A N 1
ATOM 1221 C CA . ILE A 1 184 ? -27.792 0.834 27.064 1.00 78.94 184 ILE A CA 1
ATOM 1222 C C . ILE A 1 184 ? -27.639 0.564 28.554 1.00 78.94 184 ILE A C 1
ATOM 1224 O O . ILE A 1 184 ? -27.860 1.443 29.392 1.00 78.94 184 ILE A O 1
ATOM 1228 N N . ARG A 1 185 ? -27.200 -0.652 28.897 1.00 80.62 185 ARG A N 1
ATOM 1229 C CA . ARG A 1 185 ? -26.867 -1.014 30.282 1.00 80.62 185 ARG A CA 1
ATOM 1230 C C . ARG A 1 185 ? -25.877 0.001 30.861 1.00 80.62 185 ARG A C 1
ATOM 1232 O O . ARG A 1 185 ? -24.885 0.338 30.215 1.00 80.62 185 ARG A O 1
ATOM 1239 N N . HIS A 1 186 ? -26.097 0.419 32.106 1.00 82.38 186 HIS A N 1
ATOM 1240 C CA . HIS A 1 186 ? -25.335 1.478 32.784 1.00 82.38 186 HIS A CA 1
ATOM 1241 C C . HIS A 1 186 ? -23.802 1.326 32.680 1.00 82.38 186 HIS A C 1
ATOM 1243 O O . HIS A 1 186 ? -23.078 2.314 32.561 1.00 82.38 186 HIS A O 1
ATOM 1249 N N . ARG A 1 187 ? -23.299 0.083 32.637 1.00 79.38 187 ARG A N 1
ATOM 1250 C CA . ARG A 1 187 ? -21.871 -0.227 32.454 1.00 79.38 187 ARG A CA 1
ATOM 1251 C C . ARG A 1 187 ? -21.256 0.361 31.174 1.00 79.38 187 ARG A C 1
ATOM 1253 O O . ARG A 1 187 ? -20.115 0.805 31.213 1.00 79.38 187 ARG A O 1
ATOM 1260 N N . PHE A 1 188 ? -22.003 0.427 30.070 1.00 82.31 188 PHE A N 1
ATOM 1261 C CA . PHE A 1 188 ? -21.492 0.928 28.788 1.00 82.31 188 PHE A CA 1
ATOM 1262 C C . PHE A 1 188 ? -21.711 2.433 28.604 1.00 82.31 188 PHE A C 1
ATOM 1264 O O . PHE A 1 188 ? -20.969 3.057 27.853 1.00 82.31 188 PHE A O 1
ATOM 1271 N N . LYS A 1 189 ? -22.647 3.051 29.343 1.00 82.06 189 LYS A N 1
ATOM 1272 C CA . LYS A 1 189 ? -22.824 4.516 29.332 1.00 82.06 189 LYS A CA 1
ATOM 1273 C C . LYS A 1 189 ? -21.535 5.240 29.731 1.00 82.06 189 LYS A C 1
ATOM 1275 O O . LYS A 1 189 ? -21.179 6.235 29.110 1.00 82.06 189 LYS A O 1
ATOM 1280 N N . LYS A 1 190 ? -20.785 4.706 30.707 1.00 86.06 190 LYS A N 1
ATOM 1281 C CA . LYS A 1 190 ? -19.466 5.244 31.092 1.00 86.06 190 LYS A CA 1
ATOM 1282 C C . LYS A 1 190 ? -18.431 5.129 29.967 1.00 86.06 190 LYS A C 1
ATOM 1284 O O . LYS A 1 190 ? -17.646 6.051 29.796 1.00 86.06 190 LYS A O 1
ATOM 1289 N N . ALA A 1 191 ? -18.436 4.033 29.209 1.00 81.50 191 ALA A N 1
ATOM 1290 C CA . ALA A 1 191 ? -17.500 3.804 28.108 1.00 81.50 191 ALA A CA 1
ATOM 1291 C C . ALA A 1 191 ? -17.792 4.721 26.907 1.00 81.50 191 ALA A C 1
ATOM 1293 O O . ALA A 1 191 ? -16.885 5.357 26.380 1.00 81.50 191 ALA A O 1
ATOM 1294 N N . VAL A 1 192 ? -19.071 4.883 26.555 1.00 82.00 192 VAL A N 1
ATOM 1295 C CA . VAL A 1 192 ? -19.502 5.835 25.520 1.00 82.00 192 VAL A CA 1
ATOM 1296 C C . VAL A 1 192 ? -19.200 7.274 25.949 1.00 82.00 192 VAL A C 1
ATOM 1298 O O . VAL A 1 192 ? -18.612 8.027 25.182 1.00 82.00 192 VAL A O 1
ATOM 1301 N N . LYS A 1 193 ? -19.490 7.646 27.206 1.00 82.88 193 LYS A N 1
ATOM 1302 C CA . LYS A 1 193 ? -19.171 8.982 27.744 1.00 82.88 193 LYS A CA 1
ATOM 1303 C C . LYS A 1 193 ? -17.661 9.258 27.806 1.00 82.88 193 LYS A C 1
ATOM 1305 O O . LYS A 1 193 ? -17.257 10.408 27.696 1.00 82.88 193 LYS A O 1
ATOM 1310 N N . ARG A 1 194 ? -16.833 8.219 27.973 1.00 81.81 194 ARG A N 1
ATOM 1311 C CA . ARG A 1 194 ? -15.362 8.298 27.901 1.00 81.81 194 ARG A CA 1
ATOM 1312 C C . ARG A 1 194 ? -14.811 8.256 26.470 1.00 81.81 194 ARG A C 1
ATOM 1314 O O . ARG A 1 194 ? -13.605 8.380 26.308 1.00 81.81 194 ARG A O 1
ATOM 1321 N N . GLY A 1 195 ? -15.651 8.056 25.453 1.00 80.88 195 GLY A N 1
ATOM 1322 C CA . GLY A 1 195 ? -15.223 7.956 24.056 1.00 80.88 195 GLY A CA 1
ATOM 1323 C C . GLY A 1 195 ? -14.506 6.649 23.694 1.00 80.88 195 GLY A C 1
ATOM 1324 O O . GLY A 1 195 ? -13.968 6.540 22.599 1.00 80.88 195 GLY A O 1
ATOM 1325 N N . THR A 1 196 ? -14.497 5.640 24.573 1.00 83.50 196 THR A N 1
ATOM 1326 C CA . THR A 1 196 ? -13.864 4.338 24.282 1.00 83.50 196 THR A CA 1
ATOM 1327 C C . THR A 1 196 ? -14.756 3.412 23.459 1.00 83.50 196 THR A C 1
ATOM 1329 O O . THR A 1 196 ? -14.289 2.402 22.941 1.00 83.50 196 THR A O 1
ATOM 1332 N N . MET A 1 197 ? -16.045 3.733 23.346 1.00 82.69 197 MET A N 1
ATOM 1333 C CA . MET A 1 197 ? -17.029 2.991 22.560 1.00 82.69 197 MET A CA 1
ATOM 1334 C C . MET A 1 197 ? -17.920 3.969 21.804 1.00 82.69 197 MET A C 1
ATOM 1336 O O . MET A 1 197 ? -18.271 5.021 22.338 1.00 82.69 197 MET A O 1
ATOM 1340 N N . VAL A 1 198 ? -18.318 3.614 20.584 1.00 83.44 198 VAL A N 1
ATOM 1341 C CA . VAL A 1 198 ? -19.169 4.456 19.740 1.00 83.44 198 VAL A CA 1
ATOM 1342 C C . VAL A 1 198 ? -20.531 3.787 19.599 1.00 83.44 198 VAL A C 1
ATOM 1344 O O . VAL A 1 198 ? -20.632 2.619 19.232 1.00 83.44 198 VAL A O 1
ATOM 1347 N N . TRP A 1 199 ? -21.602 4.516 19.904 1.00 83.81 199 TRP A N 1
ATOM 1348 C CA . TRP A 1 199 ? -22.964 4.046 19.661 1.00 83.81 199 TRP A CA 1
ATOM 1349 C C . TRP A 1 199 ? -23.396 4.439 18.246 1.00 83.81 199 TRP A C 1
ATOM 1351 O O . TRP A 1 199 ? -23.589 5.620 17.968 1.00 83.81 199 TRP A O 1
ATOM 1361 N N . VAL A 1 200 ? -23.544 3.462 17.348 1.00 80.50 200 VAL A N 1
ATOM 1362 C CA . VAL A 1 200 ? -23.930 3.686 15.946 1.00 80.50 200 VAL A CA 1
ATOM 1363 C C . VAL A 1 200 ? -25.146 2.825 15.626 1.00 80.50 200 VAL A C 1
ATOM 1365 O O . VAL A 1 200 ? -25.098 1.607 15.761 1.00 80.50 200 VAL A O 1
ATOM 1368 N N . ARG A 1 201 ? -26.248 3.451 15.188 1.00 83.50 201 ARG A N 1
ATOM 1369 C CA . ARG A 1 201 ? -27.466 2.759 14.706 1.00 83.50 201 ARG A CA 1
ATOM 1370 C C . ARG A 1 201 ? -28.020 1.688 15.668 1.00 83.50 201 ARG A C 1
ATOM 1372 O O . ARG A 1 201 ? -28.455 0.627 15.238 1.00 83.50 201 ARG A O 1
ATOM 1379 N N . GLY A 1 202 ? -27.999 1.952 16.974 1.00 83.06 202 GLY A N 1
ATOM 1380 C CA . GLY A 1 202 ? -28.516 1.009 17.976 1.00 83.06 202 GLY A CA 1
ATOM 1381 C C . GLY A 1 202 ? -27.552 -0.121 18.351 1.00 83.06 202 GLY A C 1
ATOM 1382 O O . GLY A 1 202 ? -27.913 -0.986 19.145 1.00 83.06 202 GLY A O 1
ATOM 1383 N N . GLN A 1 203 ? -26.331 -0.117 17.810 1.00 83.88 203 GLN A N 1
ATOM 1384 C CA . GLN A 1 203 ? -25.281 -1.066 18.153 1.00 83.88 203 GLN A CA 1
ATOM 1385 C C . GLN A 1 203 ? -24.098 -0.353 18.811 1.00 83.88 203 GLN A C 1
ATOM 1387 O O . GLN A 1 203 ? -23.721 0.769 18.462 1.00 83.88 203 GLN A O 1
ATOM 1392 N N . LEU A 1 204 ? -23.512 -1.029 19.795 1.00 83.31 204 LEU A N 1
ATOM 1393 C CA . LEU A 1 204 ? -22.313 -0.585 20.487 1.00 83.31 204 LEU A CA 1
ATOM 1394 C C . LEU A 1 204 ? -21.102 -1.057 19.674 1.00 83.31 204 LEU A C 1
ATOM 1396 O O . LEU A 1 204 ? -20.693 -2.211 19.777 1.00 83.31 204 LEU A O 1
ATOM 1400 N N . LEU A 1 205 ? -20.558 -0.177 18.840 1.00 86.12 205 LEU A N 1
ATOM 1401 C CA . LEU A 1 205 ? -19.367 -0.451 18.052 1.00 86.12 205 LEU A CA 1
ATOM 1402 C C . LEU A 1 205 ? -18.141 -0.162 18.921 1.00 86.12 205 LEU A C 1
ATOM 1404 O O . LEU A 1 205 ? -17.981 0.945 19.445 1.00 86.12 205 LEU A O 1
ATOM 1408 N N . LEU A 1 206 ? -17.258 -1.148 19.080 1.00 75.75 206 LEU A N 1
ATOM 1409 C CA . LEU A 1 206 ? -15.903 -0.848 19.527 1.00 75.75 206 LEU A CA 1
ATOM 1410 C C . LEU A 1 206 ? -15.258 -0.092 18.364 1.00 75.75 206 LEU A C 1
ATOM 1412 O O . LEU A 1 206 ? -15.137 -0.695 17.293 1.00 75.75 206 LEU A O 1
ATOM 1416 N N . PRO A 1 207 ? -14.903 1.203 18.509 1.00 69.38 207 PRO A N 1
ATOM 1417 C CA . PRO A 1 207 ? -14.145 1.872 17.470 1.00 69.38 207 PRO A CA 1
ATOM 1418 C C . PRO A 1 207 ? -12.946 0.974 17.176 1.00 69.38 207 PRO A C 1
ATOM 1420 O O . PRO A 1 207 ? -12.336 0.481 18.135 1.00 69.38 207 PRO A O 1
ATOM 1423 N N . PRO A 1 208 ? -12.655 0.680 15.894 1.00 61.66 208 PRO A N 1
ATOM 1424 C CA . PRO A 1 208 ? -11.443 -0.037 15.557 1.00 61.66 208 PRO A CA 1
ATOM 1425 C C . PRO A 1 208 ? -10.342 0.769 16.215 1.00 61.66 208 PRO A C 1
ATOM 1427 O O . PRO A 1 208 ? -10.145 1.938 15.878 1.00 61.66 208 PRO A O 1
ATOM 1430 N N . VAL A 1 209 ? -9.742 0.193 17.257 1.00 59.38 209 VAL A N 1
ATOM 1431 C CA . VAL A 1 209 ? -8.654 0.827 17.974 1.00 59.38 209 VAL A CA 1
ATOM 1432 C C . VAL A 1 209 ? -7.562 0.872 16.927 1.00 59.38 209 VAL A C 1
ATOM 1434 O O . VAL A 1 209 ? -6.851 -0.107 16.713 1.00 59.38 209 VAL A O 1
ATOM 1437 N N . ALA A 1 210 ? -7.501 1.975 16.183 1.00 50.00 210 ALA A N 1
ATOM 1438 C CA . ALA A 1 210 ? -6.306 2.381 15.497 1.00 50.00 210 ALA A CA 1
ATOM 1439 C C . ALA A 1 210 ? -5.321 2.518 16.645 1.00 50.00 210 ALA A C 1
ATOM 1441 O O . ALA A 1 210 ? -5.343 3.499 17.387 1.00 50.00 210 ALA A O 1
ATOM 1442 N N . ALA A 1 211 ? -4.595 1.433 16.901 1.00 49.75 211 ALA A N 1
ATOM 1443 C CA . ALA A 1 211 ? -3.567 1.354 17.904 1.00 49.75 211 ALA A CA 1
ATOM 1444 C C . ALA A 1 211 ? -2.461 2.293 17.432 1.00 49.75 211 ALA A C 1
ATOM 1446 O O . ALA A 1 211 ? -1.470 1.880 16.837 1.00 49.75 211 ALA A O 1
ATOM 1447 N N . ALA A 1 212 ? -2.675 3.585 17.649 1.00 50.22 212 ALA A N 1
ATOM 1448 C CA . ALA A 1 212 ? -1.659 4.601 17.600 1.00 50.22 212 ALA A CA 1
ATOM 1449 C C . ALA A 1 212 ? -0.698 4.275 18.752 1.00 50.22 212 ALA A C 1
ATOM 1451 O O . ALA A 1 212 ? -0.882 4.699 19.887 1.00 50.22 212 ALA A O 1
ATOM 1452 N N . GLY A 1 213 ? 0.270 3.401 18.474 1.00 52.78 213 GLY A N 1
ATOM 1453 C CA . GLY A 1 213 ? 1.454 3.197 19.305 1.00 52.78 213 GLY A CA 1
ATOM 1454 C C . GLY A 1 213 ? 1.467 2.008 20.269 1.00 52.78 213 GLY A C 1
ATOM 1455 O O . GLY A 1 213 ? 2.517 1.760 20.848 1.00 52.78 213 GLY A O 1
ATOM 1456 N N . HIS A 1 214 ? 0.391 1.235 20.446 1.00 47.97 214 HIS A N 1
ATOM 1457 C CA . HIS A 1 214 ? 0.467 -0.038 21.185 1.00 47.97 214 HIS A CA 1
ATOM 1458 C C . HIS A 1 214 ? 0.403 -1.211 20.212 1.00 47.97 214 HIS A C 1
ATOM 1460 O O . HIS A 1 214 ? -0.661 -1.765 19.939 1.00 47.97 214 HIS A O 1
ATOM 1466 N N . ALA A 1 215 ? 1.566 -1.576 19.670 1.00 52.94 215 ALA A N 1
ATOM 1467 C CA . ALA A 1 215 ? 1.735 -2.840 18.975 1.00 52.94 215 ALA A CA 1
ATOM 1468 C C . ALA A 1 215 ? 1.358 -3.963 19.948 1.00 52.94 215 ALA A C 1
ATOM 1470 O O . ALA A 1 215 ? 2.083 -4.245 20.902 1.00 52.94 215 ALA A O 1
ATOM 1471 N N . ILE A 1 216 ? 0.194 -4.575 19.732 1.00 54.50 216 ILE A N 1
ATOM 1472 C CA . ILE A 1 216 ? -0.169 -5.834 20.375 1.00 54.50 216 ILE A CA 1
ATOM 1473 C C . ILE A 1 216 ? 1.009 -6.767 20.099 1.00 54.50 216 ILE A C 1
ATOM 1475 O O . ILE A 1 216 ? 1.345 -6.997 18.936 1.00 54.50 216 ILE A O 1
ATOM 1479 N N . SER A 1 217 ? 1.698 -7.196 21.160 1.00 56.28 217 SER A N 1
ATOM 1480 C CA . SER A 1 217 ? 2.901 -8.018 21.049 1.00 56.28 217 SER A CA 1
ATOM 1481 C C . SER A 1 217 ? 2.636 -9.149 20.059 1.00 56.28 217 SER A C 1
ATOM 1483 O O . SER A 1 217 ? 1.630 -9.850 20.175 1.00 56.28 217 SER A O 1
ATOM 1485 N N . SER A 1 218 ? 3.532 -9.326 19.087 1.00 58.12 218 SER A N 1
ATOM 1486 C CA . SER A 1 218 ? 3.422 -10.319 18.007 1.00 58.12 218 SER A CA 1
ATOM 1487 C C . SER A 1 218 ? 3.191 -11.752 18.502 1.00 58.12 218 SER A C 1
ATOM 1489 O O . SER A 1 218 ? 2.766 -12.608 17.735 1.00 58.12 218 SER A O 1
ATOM 1491 N N . LYS A 1 219 ? 3.413 -12.001 19.797 1.00 64.38 219 LYS A N 1
ATOM 1492 C CA . LYS A 1 219 ? 3.184 -13.270 20.492 1.00 64.38 219 LYS A CA 1
ATOM 1493 C C . LYS A 1 219 ? 1.712 -13.567 20.824 1.00 64.38 219 LYS A C 1
ATOM 1495 O O . LYS A 1 219 ? 1.412 -14.694 21.191 1.00 64.38 219 LYS A O 1
ATOM 1500 N N . LEU A 1 220 ? 0.809 -12.588 20.723 1.00 62.62 220 LEU A N 1
ATOM 1501 C CA . LEU A 1 220 ? -0.623 -12.739 21.037 1.00 62.62 220 LEU A CA 1
ATOM 1502 C C . LEU A 1 220 ? -1.526 -12.747 19.796 1.00 62.62 220 LEU A C 1
ATOM 1504 O O . LEU A 1 220 ? -2.746 -12.850 19.930 1.00 62.62 220 LEU A O 1
ATOM 1508 N N . LEU A 1 221 ? -0.956 -12.641 18.592 1.00 68.62 221 LEU A N 1
ATOM 1509 C CA . LEU A 1 221 ? -1.740 -12.766 17.369 1.00 68.62 221 LEU A CA 1
ATOM 1510 C C . LEU A 1 221 ? -2.143 -14.233 17.143 1.00 68.62 221 LEU A C 1
ATOM 1512 O O . LEU A 1 221 ? -1.283 -15.113 17.215 1.00 68.62 221 LEU A O 1
ATOM 1516 N N . PRO A 1 222 ? -3.417 -14.515 16.813 1.00 81.19 222 PRO A N 1
ATOM 1517 C CA . PRO A 1 222 ? -3.840 -15.848 16.409 1.00 81.19 222 PRO A CA 1
ATOM 1518 C C . PRO A 1 222 ? -2.965 -16.374 15.257 1.00 81.19 222 PRO A C 1
ATOM 1520 O O . PRO A 1 222 ? -2.670 -15.611 14.330 1.00 81.19 222 PRO A O 1
ATOM 1523 N N . PRO A 1 223 ? -2.598 -17.670 15.239 1.00 80.38 223 PRO A N 1
ATOM 1524 C CA . PRO A 1 223 ? -1.703 -18.239 14.222 1.00 80.38 223 PRO A CA 1
ATOM 1525 C C . PRO A 1 223 ? -2.217 -18.028 12.788 1.00 80.38 223 PRO A C 1
ATOM 1527 O O . PRO A 1 223 ? -1.434 -17.830 11.860 1.00 80.38 223 PRO A O 1
ATOM 1530 N N . HIS A 1 224 ? -3.540 -17.964 12.605 1.00 88.06 224 HIS A N 1
ATOM 1531 C CA . HIS A 1 224 ? -4.157 -17.64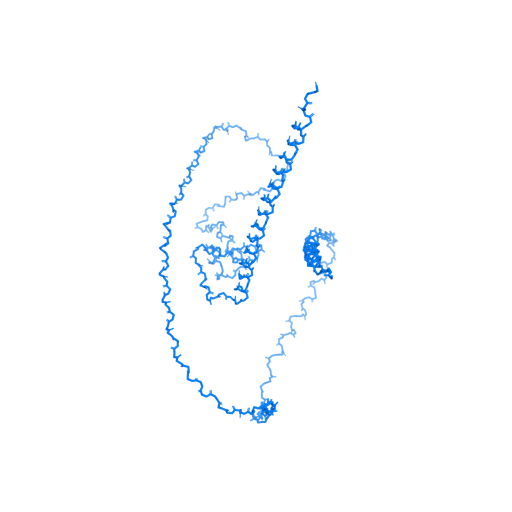5 11.317 1.00 88.06 224 HIS A CA 1
ATOM 1532 C C . HIS A 1 224 ? -3.811 -16.231 10.817 1.00 88.06 224 HIS A C 1
ATOM 1534 O O . HIS A 1 224 ? -3.547 -16.024 9.633 1.00 88.06 224 HIS A O 1
ATOM 1540 N N . GLN A 1 225 ? -3.751 -15.253 11.722 1.00 84.94 225 GLN A N 1
ATOM 1541 C CA . GLN A 1 225 ? -3.404 -13.878 11.374 1.00 84.94 225 GLN A CA 1
ATOM 1542 C C . GLN A 1 225 ? -1.912 -13.745 11.041 1.00 84.94 225 GLN A C 1
ATOM 1544 O O . GLN A 1 225 ? -1.543 -12.977 10.151 1.00 84.94 225 GLN A O 1
ATOM 1549 N N . GLN A 1 226 ? -1.053 -14.529 11.701 1.00 88.00 226 GLN A N 1
ATOM 1550 C CA . GLN A 1 226 ? 0.369 -14.601 11.364 1.00 88.00 226 GLN A CA 1
ATOM 1551 C C . GLN A 1 226 ? 0.577 -15.162 9.951 1.00 88.00 226 GLN A C 1
ATOM 1553 O O . GLN A 1 226 ? 1.337 -14.593 9.166 1.00 88.00 226 GLN A O 1
ATOM 1558 N N . GLN A 1 227 ? -0.146 -16.226 9.593 1.00 92.56 227 GLN A N 1
ATOM 1559 C CA . GLN A 1 227 ? -0.106 -16.794 8.245 1.00 92.56 227 GLN A CA 1
ATOM 1560 C C . GLN A 1 227 ? -0.563 -15.777 7.189 1.00 92.56 227 GLN A C 1
ATOM 1562 O O . GLN A 1 227 ? 0.062 -15.645 6.136 1.00 92.56 227 GLN A O 1
ATOM 1567 N N . GLN A 1 228 ? -1.612 -15.006 7.481 1.00 91.94 228 GLN A N 1
ATOM 1568 C CA . GLN A 1 228 ? -2.098 -13.972 6.571 1.00 91.94 228 GLN A CA 1
ATOM 1569 C C . GLN A 1 228 ? -1.067 -12.851 6.360 1.00 91.94 228 GLN A C 1
ATOM 1571 O O . GLN A 1 228 ? -0.883 -12.393 5.231 1.00 91.94 228 GLN A O 1
ATOM 1576 N N . GLN A 1 229 ? -0.349 -12.443 7.414 1.00 90.44 229 GLN A N 1
ATOM 1577 C CA . GLN A 1 229 ? 0.752 -11.483 7.286 1.00 90.44 229 GLN A CA 1
ATOM 1578 C C . GLN A 1 229 ? 1.905 -12.032 6.441 1.00 90.44 229 GLN A C 1
ATOM 1580 O O . GLN A 1 229 ? 2.423 -11.316 5.585 1.00 90.44 229 GLN A O 1
ATOM 1585 N N . GLN A 1 230 ? 2.280 -13.300 6.628 1.00 94.19 230 GLN A N 1
ATOM 1586 C CA . GLN A 1 230 ? 3.317 -13.932 5.807 1.00 94.19 230 GLN A CA 1
ATOM 1587 C C . GLN A 1 230 ? 2.918 -13.977 4.328 1.00 94.19 230 GLN A C 1
ATOM 1589 O O . GLN A 1 230 ? 3.731 -13.662 3.459 1.00 94.19 230 GLN A O 1
ATOM 1594 N N . LEU A 1 231 ? 1.655 -14.299 4.034 1.00 97.25 231 LEU A N 1
ATOM 1595 C CA . LEU A 1 231 ? 1.142 -14.329 2.666 1.00 97.25 231 LEU A CA 1
ATOM 1596 C C . LEU A 1 231 ? 1.159 -12.936 2.017 1.00 97.25 231 LEU A C 1
ATOM 1598 O O . LEU A 1 231 ? 1.541 -12.797 0.856 1.00 97.25 231 LEU A O 1
ATOM 1602 N N . LEU A 1 232 ? 0.810 -11.894 2.775 1.00 96.62 232 LEU A N 1
ATOM 1603 C CA . LEU A 1 232 ? 0.914 -10.501 2.328 1.00 96.62 232 LEU A CA 1
ATOM 1604 C C . LEU A 1 232 ? 2.358 -10.105 2.004 1.00 96.62 232 LEU A C 1
ATOM 1606 O O . LEU A 1 232 ? 2.609 -9.503 0.958 1.00 96.62 232 LEU A O 1
ATOM 1610 N N . LEU A 1 233 ? 3.306 -10.473 2.867 1.00 97.56 233 LEU A N 1
ATOM 1611 C CA . LEU A 1 233 ? 4.727 -10.201 2.654 1.00 97.56 233 LEU A CA 1
ATOM 1612 C C . LEU A 1 233 ? 5.247 -10.907 1.393 1.00 97.56 233 LEU A C 1
ATOM 1614 O O . LEU A 1 233 ? 5.945 -10.307 0.574 1.00 97.56 233 LEU A O 1
ATOM 1618 N N . GLN A 1 234 ? 4.860 -12.168 1.200 1.00 97.75 234 GLN A N 1
ATOM 1619 C CA . GLN A 1 234 ? 5.231 -12.943 0.021 1.00 97.75 234 GLN A CA 1
ATOM 1620 C C . GLN A 1 234 ? 4.650 -12.332 -1.263 1.00 97.75 234 GLN A C 1
ATOM 1622 O O . GLN A 1 234 ? 5.358 -12.193 -2.263 1.00 97.75 234 GLN A O 1
ATOM 1627 N N . LEU A 1 235 ? 3.384 -11.902 -1.230 1.00 98.12 235 LEU A N 1
ATOM 1628 C CA . LEU A 1 235 ? 2.741 -11.230 -2.358 1.00 98.12 235 LEU A CA 1
ATOM 1629 C C . LEU A 1 235 ? 3.467 -9.926 -2.716 1.00 98.12 235 LEU A C 1
ATOM 1631 O O . LEU A 1 235 ? 3.675 -9.630 -3.895 1.00 98.12 235 LEU A O 1
ATOM 1635 N N . GLN A 1 236 ? 3.880 -9.155 -1.708 1.00 98.00 236 GLN A N 1
ATOM 1636 C CA . GLN A 1 236 ? 4.621 -7.913 -1.906 1.00 98.00 236 GLN A CA 1
ATOM 1637 C C . GLN A 1 236 ? 5.973 -8.167 -2.588 1.00 98.00 236 GLN A C 1
ATOM 1639 O O . GLN A 1 236 ? 6.285 -7.504 -3.581 1.00 98.00 236 GLN A O 1
ATOM 1644 N N . GLN A 1 237 ? 6.746 -9.157 -2.129 1.00 97.00 237 GLN A N 1
ATOM 1645 C CA . GLN A 1 237 ? 8.010 -9.524 -2.781 1.00 97.00 237 GLN A CA 1
ATOM 1646 C C . GLN A 1 237 ? 7.798 -9.959 -4.234 1.00 97.00 237 GLN A C 1
ATOM 1648 O O . GLN A 1 237 ? 8.518 -9.520 -5.133 1.00 97.00 237 GLN A O 1
ATOM 1653 N N . GLN A 1 238 ? 6.769 -10.766 -4.498 1.00 97.88 238 GLN A N 1
ATOM 1654 C CA . GLN A 1 238 ? 6.452 -11.202 -5.856 1.00 97.88 238 GLN A CA 1
ATOM 1655 C C . GLN A 1 238 ? 6.125 -10.017 -6.781 1.00 97.88 238 GLN A C 1
ATOM 1657 O O . GLN A 1 238 ? 6.492 -10.009 -7.960 1.00 97.88 238 GLN A O 1
ATOM 1662 N N . GLN A 1 239 ? 5.442 -8.987 -6.272 1.00 95.75 239 GLN A N 1
ATOM 1663 C CA . GLN A 1 239 ? 5.186 -7.774 -7.047 1.00 95.75 239 GLN A CA 1
ATOM 1664 C C . GLN A 1 239 ? 6.476 -7.021 -7.381 1.00 95.75 239 GLN A C 1
ATOM 1666 O O . GLN A 1 239 ? 6.639 -6.609 -8.531 1.00 95.75 239 GLN A O 1
ATOM 1671 N N . GLN A 1 240 ? 7.404 -6.891 -6.430 1.00 96.31 240 GLN A N 1
ATOM 1672 C CA . GLN A 1 240 ? 8.696 -6.244 -6.676 1.00 96.31 240 GLN A CA 1
ATOM 1673 C C . GLN A 1 240 ? 9.504 -6.976 -7.755 1.00 96.31 240 GLN A C 1
ATOM 1675 O O . GLN A 1 240 ? 10.018 -6.340 -8.675 1.00 96.31 240 GLN A O 1
ATOM 1680 N N . GLN A 1 241 ? 9.533 -8.311 -7.720 1.00 96.12 241 GLN A N 1
ATOM 1681 C CA . GLN A 1 241 ? 10.201 -9.111 -8.750 1.00 96.12 241 GLN A CA 1
ATOM 1682 C C . GLN A 1 241 ? 9.591 -8.884 -10.140 1.00 96.12 241 GLN A C 1
ATOM 1684 O O . GLN A 1 241 ? 10.319 -8.656 -11.108 1.00 96.12 241 GLN A O 1
ATOM 1689 N N . ARG A 1 242 ? 8.254 -8.857 -10.250 1.00 96.44 242 ARG A N 1
ATOM 1690 C CA . ARG A 1 242 ? 7.578 -8.551 -11.525 1.00 96.44 242 ARG A CA 1
ATOM 1691 C C . ARG A 1 242 ? 7.892 -7.149 -12.034 1.00 96.44 242 ARG A C 1
ATOM 1693 O O . ARG A 1 242 ? 8.035 -6.964 -13.240 1.00 96.44 242 ARG A O 1
ATOM 1700 N N . GLN A 1 243 ? 7.994 -6.162 -11.146 1.00 95.56 243 GLN A N 1
ATOM 1701 C CA . GLN A 1 243 ? 8.398 -4.815 -11.543 1.00 95.56 243 GLN A CA 1
ATOM 1702 C C . GLN A 1 243 ? 9.842 -4.788 -12.054 1.00 95.56 243 GLN A C 1
ATOM 1704 O O . GLN A 1 243 ? 10.103 -4.153 -13.073 1.00 95.56 243 GLN A O 1
ATOM 1709 N N . GLY A 1 244 ? 10.758 -5.510 -11.403 1.00 96.06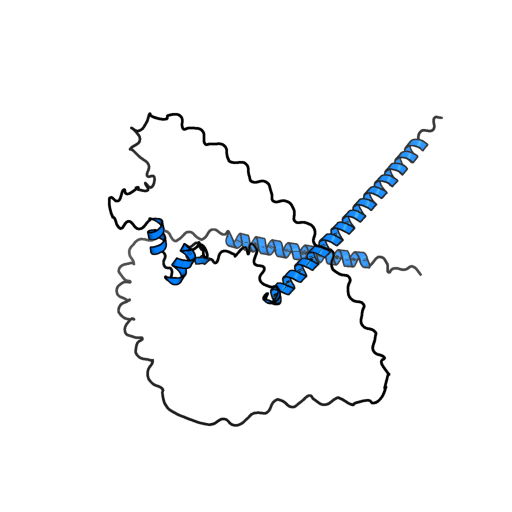 244 GLY A N 1
ATOM 1710 C CA . GLY A 1 244 ? 12.139 -5.662 -11.867 1.00 96.06 244 GLY A CA 1
ATOM 1711 C C . GLY A 1 244 ? 12.217 -6.266 -13.271 1.00 96.06 244 GLY A C 1
ATOM 1712 O O . GLY A 1 244 ? 12.845 -5.689 -14.156 1.00 96.06 244 GLY A O 1
ATOM 1713 N N . GLN A 1 245 ? 11.492 -7.361 -13.510 1.00 96.81 245 GLN A N 1
ATOM 1714 C CA . GLN A 1 245 ? 11.416 -7.991 -14.833 1.00 96.81 245 GLN A CA 1
ATOM 1715 C C . GLN A 1 245 ? 10.833 -7.051 -15.892 1.00 96.81 245 GLN A C 1
ATOM 1717 O O . GLN A 1 245 ? 11.373 -6.952 -16.989 1.00 96.81 245 GLN A O 1
ATOM 1722 N N . ARG A 1 246 ? 9.769 -6.305 -15.565 1.00 97.19 246 ARG A N 1
ATOM 1723 C CA . ARG A 1 246 ? 9.199 -5.305 -16.482 1.00 97.19 246 ARG A CA 1
ATOM 1724 C C . ARG A 1 246 ? 10.199 -4.214 -16.843 1.00 97.19 246 ARG A C 1
ATOM 1726 O O . ARG A 1 246 ? 10.280 -3.843 -18.006 1.00 97.19 246 ARG A O 1
ATOM 1733 N N . LYS A 1 247 ? 10.976 -3.721 -15.876 1.00 97.31 247 LYS A N 1
ATOM 1734 C CA . LYS A 1 247 ? 12.031 -2.733 -16.143 1.00 97.31 247 LYS A CA 1
ATOM 1735 C C . LYS A 1 247 ? 13.118 -3.300 -17.056 1.00 97.31 247 LYS A C 1
ATOM 1737 O O . LYS A 1 247 ? 13.550 -2.609 -17.970 1.00 97.31 247 LYS A O 1
ATOM 1742 N N . GLN A 1 248 ? 13.525 -4.553 -16.849 1.00 96.75 248 GLN A N 1
ATOM 1743 C CA . GLN A 1 248 ? 14.479 -5.225 -17.738 1.00 96.75 248 GLN A CA 1
ATOM 1744 C C . GLN A 1 248 ? 13.919 -5.393 -19.155 1.00 96.75 248 GLN A C 1
ATOM 1746 O O . GLN A 1 248 ? 14.622 -5.112 -20.119 1.00 96.75 248 GLN A O 1
ATOM 1751 N N . GLN A 1 249 ? 12.648 -5.779 -19.292 1.00 97.62 249 GLN A N 1
ATOM 1752 C CA . GLN A 1 249 ? 11.983 -5.863 -20.595 1.00 97.62 249 GLN A CA 1
ATOM 1753 C C . GLN A 1 249 ?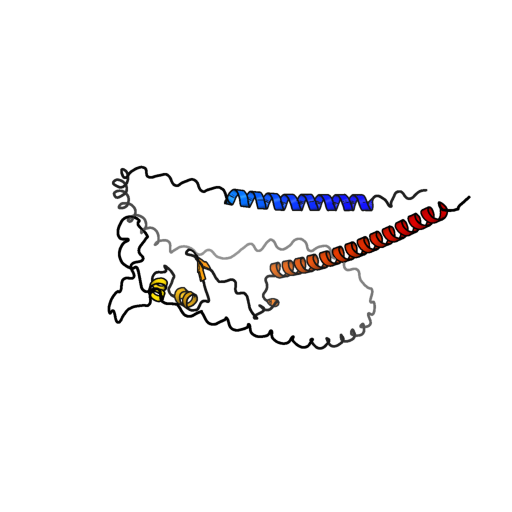 11.943 -4.504 -21.293 1.00 97.62 249 GLN A C 1
ATOM 1755 O O . GLN A 1 249 ? 12.357 -4.402 -22.440 1.00 97.62 249 GLN A O 1
ATOM 1760 N N . GLN A 1 250 ? 11.542 -3.449 -20.584 1.00 98.06 250 GLN A N 1
ATOM 1761 C CA . GLN A 1 250 ? 11.547 -2.087 -21.122 1.00 98.06 250 GLN A CA 1
ATOM 1762 C C . GLN A 1 250 ? 12.949 -1.636 -21.542 1.00 98.06 250 GLN A C 1
ATOM 1764 O O . GLN A 1 250 ? 13.103 -0.970 -22.561 1.00 98.06 250 GLN A O 1
ATOM 1769 N N . TYR A 1 251 ? 13.980 -1.994 -20.775 1.00 98.56 251 TYR A N 1
ATOM 1770 C CA . TYR A 1 251 ? 15.365 -1.703 -21.133 1.00 98.56 251 TYR A CA 1
ATOM 1771 C C . TYR A 1 251 ? 15.772 -2.411 -22.431 1.00 98.56 251 TYR A C 1
ATOM 1773 O O . TYR A 1 251 ? 16.329 -1.770 -23.321 1.00 98.56 251 TYR A O 1
ATOM 1781 N N . LEU A 1 252 ? 15.444 -3.700 -22.565 1.00 98.62 252 LEU A N 1
ATOM 1782 C CA . LEU A 1 252 ? 15.699 -4.477 -23.779 1.00 98.62 252 LEU A CA 1
ATOM 1783 C C . LEU A 1 252 ? 14.943 -3.912 -24.986 1.00 98.62 252 LEU A C 1
ATOM 1785 O O . LEU A 1 252 ? 15.542 -3.727 -26.040 1.00 98.62 252 LEU A O 1
ATOM 1789 N N . GLU A 1 253 ? 13.663 -3.570 -24.834 1.00 98.19 253 GLU A N 1
ATOM 1790 C CA . GLU A 1 253 ? 12.871 -2.929 -25.891 1.00 98.19 253 GLU A CA 1
ATOM 1791 C C . GLU A 1 253 ? 13.482 -1.593 -26.318 1.00 98.19 253 GLU A C 1
ATOM 1793 O O . GLU A 1 253 ? 13.603 -1.308 -27.511 1.00 98.19 253 GLU A O 1
ATOM 1798 N N . ARG A 1 254 ? 13.931 -0.782 -25.354 1.00 98.75 254 ARG A N 1
ATOM 1799 C CA . ARG A 1 254 ? 14.590 0.494 -25.638 1.00 98.75 254 ARG A CA 1
ATOM 1800 C C . ARG A 1 254 ? 15.899 0.283 -26.399 1.00 98.75 254 ARG A C 1
ATOM 1802 O O . ARG A 1 254 ? 16.145 0.982 -27.376 1.00 98.75 254 ARG A O 1
ATOM 1809 N N . MET A 1 255 ? 16.703 -0.693 -25.984 1.00 98.75 255 MET A N 1
ATOM 1810 C CA . MET A 1 255 ? 17.938 -1.108 -26.659 1.00 98.75 255 MET A CA 1
ATOM 1811 C C . MET A 1 255 ? 17.685 -1.557 -28.104 1.00 98.75 255 MET A C 1
ATOM 1813 O O . MET A 1 255 ? 18.364 -1.095 -29.020 1.00 98.75 255 MET A O 1
ATOM 1817 N N . LEU A 1 256 ? 16.678 -2.406 -28.326 1.00 98.62 256 LEU A N 1
ATOM 1818 C CA . LEU A 1 256 ? 16.300 -2.869 -29.663 1.00 98.62 256 LEU A CA 1
ATOM 1819 C C . LEU A 1 256 ? 15.833 -1.714 -30.552 1.00 98.62 256 LEU A C 1
ATOM 1821 O O . LEU A 1 256 ? 16.214 -1.640 -31.719 1.00 98.62 256 LEU A O 1
ATOM 1825 N N . MET A 1 257 ? 15.064 -0.776 -29.997 1.00 98.50 257 MET A N 1
ATOM 1826 C CA . MET A 1 257 ? 14.623 0.417 -30.718 1.00 98.50 257 MET A CA 1
ATOM 1827 C C . MET A 1 257 ? 15.804 1.307 -31.133 1.00 98.50 257 MET A C 1
ATOM 1829 O O . MET A 1 257 ? 15.840 1.775 -32.273 1.00 98.50 257 MET A O 1
ATOM 1833 N N . TYR A 1 258 ? 16.806 1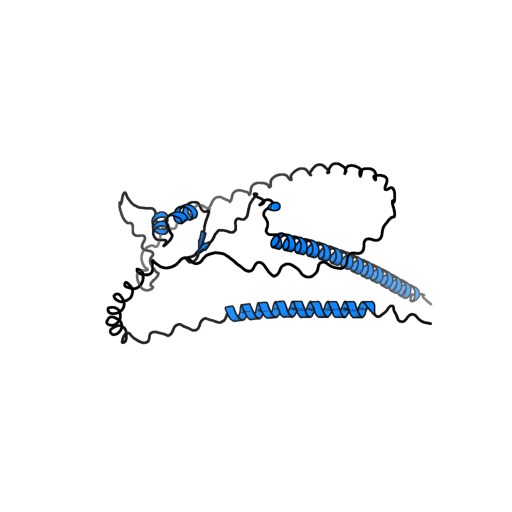.484 -30.265 1.00 98.62 258 TYR A N 1
ATOM 1834 C CA . TYR A 1 258 ? 18.039 2.191 -30.625 1.00 98.62 258 TYR A CA 1
ATOM 1835 C C . TYR A 1 258 ? 18.795 1.493 -31.757 1.00 98.62 258 TYR A C 1
ATOM 1837 O O . TYR A 1 258 ? 19.186 2.159 -32.714 1.00 98.62 258 TYR A O 1
ATOM 1845 N N . HIS A 1 259 ? 18.959 0.171 -31.686 1.00 98.50 259 HIS A N 1
ATOM 1846 C CA . HIS A 1 259 ? 19.638 -0.590 -32.736 1.00 98.50 259 HIS A CA 1
ATOM 1847 C C . HIS A 1 259 ? 18.903 -0.489 -34.079 1.00 98.50 259 HIS A C 1
ATOM 1849 O O . HIS A 1 259 ? 19.519 -0.260 -35.117 1.00 98.50 259 HIS A O 1
ATOM 1855 N N . HIS A 1 260 ? 17.572 -0.595 -34.068 1.00 98.44 260 HIS A N 1
ATOM 1856 C CA . HIS A 1 260 ? 16.772 -0.433 -35.278 1.00 98.44 260 HIS A CA 1
ATOM 1857 C C . HIS A 1 260 ? 16.924 0.970 -35.875 1.00 98.44 260 HIS A C 1
ATOM 1859 O O . HIS A 1 260 ? 17.091 1.117 -37.082 1.00 98.44 260 HIS A O 1
ATOM 1865 N N . LYS A 1 261 ? 16.928 2.013 -35.035 1.00 98.38 261 LYS A N 1
ATOM 1866 C CA . LYS A 1 261 ? 17.130 3.392 -35.491 1.00 98.38 261 LYS A CA 1
ATOM 1867 C C . LYS A 1 261 ? 18.505 3.589 -36.138 1.00 98.38 261 LYS A C 1
ATOM 1869 O O . LYS A 1 261 ? 18.580 4.234 -37.178 1.00 98.38 261 LYS A O 1
ATOM 1874 N N . GLN A 1 262 ? 19.554 3.007 -35.560 1.00 98.00 262 GLN A N 1
ATOM 1875 C CA . GLN A 1 262 ? 20.904 3.023 -36.135 1.00 98.00 262 GLN A CA 1
ATOM 1876 C C . GLN A 1 262 ? 20.944 2.330 -37.503 1.00 98.00 262 GLN A C 1
ATOM 1878 O O . GLN A 1 262 ? 21.500 2.864 -38.457 1.00 98.00 262 GLN A O 1
ATOM 1883 N N . GLN A 1 263 ? 20.273 1.185 -37.635 1.00 97.75 263 GLN A N 1
ATOM 1884 C CA . GLN A 1 263 ? 20.175 0.472 -38.909 1.00 97.75 263 GLN A CA 1
ATOM 1885 C C . GLN A 1 263 ? 19.427 1.282 -39.982 1.00 97.75 263 GLN A C 1
ATOM 1887 O O . GLN A 1 263 ? 19.813 1.282 -41.145 1.00 97.75 263 GLN A O 1
ATOM 1892 N N . GLN A 1 264 ? 18.372 2.007 -39.607 1.00 97.50 264 GLN A N 1
ATOM 1893 C CA . GLN A 1 264 ? 17.668 2.894 -40.540 1.00 97.50 264 GLN A CA 1
ATOM 1894 C C . GLN A 1 264 ? 18.543 4.076 -40.978 1.00 97.50 264 GLN A C 1
ATOM 1896 O O . GLN A 1 264 ? 18.478 4.500 -42.131 1.00 97.50 264 GLN A O 1
ATOM 1901 N N . GLN A 1 265 ? 19.373 4.605 -40.074 1.00 97.19 265 GLN A N 1
ATOM 1902 C CA . GLN A 1 265 ? 20.323 5.668 -40.402 1.00 97.19 265 GLN A CA 1
ATOM 1903 C C . GLN A 1 265 ? 21.375 5.186 -41.405 1.00 97.19 265 GLN A C 1
ATOM 1905 O O . GLN A 1 265 ? 21.573 5.856 -42.415 1.00 97.19 265 GLN A O 1
ATOM 1910 N N . SER A 1 266 ? 21.954 3.998 -41.209 1.00 95.56 266 SER A N 1
ATOM 1911 C CA . SER A 1 266 ? 22.951 3.459 -42.144 1.00 95.56 266 SER A CA 1
ATOM 1912 C C . SER A 1 266 ? 22.373 3.155 -43.530 1.00 95.56 266 SER A C 1
ATOM 1914 O O . SER A 1 266 ? 23.020 3.422 -44.541 1.00 95.56 266 SER A O 1
ATOM 1916 N N . ILE A 1 267 ? 21.130 2.663 -43.611 1.00 96.94 267 ILE A N 1
ATOM 1917 C CA . ILE A 1 267 ? 20.430 2.481 -44.895 1.00 96.94 267 ILE A CA 1
ATOM 1918 C C . ILE A 1 267 ? 20.240 3.830 -45.598 1.00 96.94 267 ILE A C 1
ATOM 1920 O O . ILE A 1 267 ? 20.461 3.935 -46.804 1.00 96.94 267 ILE A O 1
ATOM 1924 N N . ARG A 1 268 ? 19.844 4.867 -44.852 1.00 96.44 268 ARG A N 1
ATOM 1925 C CA . ARG A 1 268 ? 19.618 6.205 -45.407 1.00 96.44 268 ARG A CA 1
ATOM 1926 C C . ARG A 1 268 ? 20.908 6.847 -45.920 1.00 96.44 268 ARG A C 1
ATOM 1928 O O . ARG A 1 268 ? 20.867 7.490 -46.963 1.00 96.44 268 ARG A O 1
ATOM 1935 N N . GLU A 1 269 ? 22.021 6.672 -45.215 1.00 95.31 269 GLU A N 1
ATOM 1936 C CA . GLU A 1 269 ? 23.337 7.167 -45.641 1.00 95.31 269 GLU A CA 1
ATOM 1937 C C . GLU A 1 269 ? 23.829 6.446 -46.903 1.00 95.31 269 GLU A C 1
ATOM 1939 O O . GLU A 1 269 ? 24.251 7.103 -47.852 1.00 95.31 269 GLU A O 1
ATOM 1944 N N . ASN A 1 270 ? 23.669 5.121 -46.983 1.00 94.62 270 ASN A N 1
ATOM 1945 C CA . ASN A 1 270 ? 24.032 4.349 -48.179 1.00 94.62 270 ASN A CA 1
ATOM 1946 C C . ASN A 1 270 ? 23.185 4.689 -49.416 1.00 94.62 270 ASN A C 1
ATOM 1948 O O . ASN A 1 270 ? 23.649 4.526 -50.540 1.00 94.62 270 ASN A O 1
ATOM 1952 N N . ALA A 1 271 ? 21.947 5.155 -49.234 1.00 94.88 271 ALA A N 1
ATOM 1953 C CA . ALA A 1 271 ? 21.088 5.574 -50.341 1.00 94.88 271 ALA A CA 1
ATOM 1954 C C . ALA A 1 271 ? 21.486 6.939 -50.941 1.00 94.88 271 ALA A C 1
ATOM 1956 O O . ALA A 1 271 ? 21.011 7.287 -52.019 1.00 94.88 271 ALA A O 1
ATOM 1957 N N . TYR A 1 272 ? 22.337 7.716 -50.261 1.00 92.69 272 TYR A N 1
ATOM 1958 C CA . TYR A 1 272 ? 22.726 9.073 -50.651 1.00 92.69 272 TYR A CA 1
ATOM 1959 C C . TYR A 1 272 ? 24.146 9.110 -51.240 1.00 92.69 272 TYR A C 1
ATOM 1961 O O . TYR A 1 272 ? 24.964 9.943 -50.860 1.00 92.69 272 TYR A O 1
ATOM 1969 N N . VAL A 1 273 ? 24.457 8.193 -52.161 1.00 86.62 273 VAL A N 1
ATOM 1970 C CA . VAL A 1 273 ? 25.681 8.264 -52.975 1.00 86.62 273 VAL A CA 1
ATOM 1971 C C . VAL A 1 273 ? 25.331 9.022 -54.262 1.00 86.62 273 VAL A C 1
ATOM 1973 O O . VAL A 1 273 ? 24.658 8.451 -55.123 1.00 86.62 273 VAL A O 1
ATOM 1976 N N . PRO A 1 274 ? 25.693 10.315 -54.389 1.00 79.00 274 PRO A N 1
ATOM 1977 C CA . PRO A 1 274 ? 25.431 11.072 -55.607 1.00 79.00 274 PRO A CA 1
ATOM 1978 C C . PRO A 1 274 ? 26.206 10.443 -56.773 1.00 79.00 274 PRO A C 1
ATOM 1980 O O . PRO A 1 274 ? 27.394 10.149 -56.634 1.00 79.00 274 PRO A O 1
ATOM 1983 N N . SER A 1 275 ? 25.498 10.186 -57.877 1.00 77.62 275 SER A N 1
ATOM 1984 C CA . SER A 1 275 ? 26.057 9.667 -59.137 1.00 77.62 275 SER A CA 1
ATOM 1985 C C . SER A 1 275 ? 26.752 10.753 -59.947 1.00 77.62 275 SER A C 1
ATOM 1987 O O . SER A 1 275 ? 26.291 11.915 -59.871 1.00 77.62 275 SER A O 1
#

Secondary structure (DSSP, 8-state):
---TTTTHHHHHHHHHHHHHHHHHHHHHHHHHHHHHHHTSPPPPP-----SSSTTSSSSSSSSSSSSSSSSSS---------------S--S-----PPPP------PPPPPPPPPPPPPPPPPPPPPPPPPPPPPPPPP--------S---SS--------------TT---HHHHHHHHS---HHHHHHHHTTSSEEETTEEE------SS----GGGS-HHHHHHHHHHHHHHHHHHHHHHHHHHHHHHHHHHHHHHHHHHHHHHHHT----

InterPro domains:
  IPR056347 Microprotein, apicomplexa 8 [PF23512] (170-259)

Sequence (275 aa):
MLSLGAWRLPLLQQHLLLQQRTAARRATAAATAAAAAAAAPSPPPPAARTNAAATRAAAAATATATGLRCLYTSAAKQTAVGPTAAAAAAAAAAAAATPSPAAESSSRPSPPPPSPPPPPPPPPAPPPPAPPSAPPPPAAPAAAAAGAAAAAAAGGVLSISVLRLGGSINSRSVLQQFYDSLPIRHRFKKAVKRGTMVWVRGQLLLPPVAAAGHAISSKLLPPHQQQQQQLLLQLQQQQQQRQGQRKQQQYLERMLMYHHKQQQQSIRENAYVPS

Radius of gyration: 40.58 Å; chains: 1; bounding box: 94×100×103 Å

Foldseek 3Di:
DDDPPPPPVVVVVVVVVVVVVVVVVVVVVVVVVVVVVVPPPDPPDPPDPDDDPPVPPVVPPVPPPPPPDPPDDDDPDDDDDDDDDDPDDPDDDPDDDDDDDDDPDDDDDDDDDDDDDDDDDDPDDDDDDDDDDDDDDPDDDDDDPDDDDDDPDDDDDPPPPPPPPPDDPPPDDPVRVVLVPQPDDPVCSVCVVVVQWDCDPNDTHRPPCPVPDDDPPPVPDDVVVVVVVVVVVVVVVVVVVVVVVVVVVVVVVVVVVVVVVVVVVVVVVVVPDDD